Protein AF-A0A958WNU5-F1 (afdb_monomer)

Nearest PDB structures (foldseek):
  3g9w-assembly1_A  TM=6.835E-01  e=4.303E-01  Mus musculus
  3g9w-assembly2_B  TM=6.891E-01  e=4.549E-01  Mus musculus
  1mix-assembly1_A  TM=7.580E-01  e=6.712E-01  Gallus gallus
  1mk7-assembly2_B  TM=7.146E-01  e=7.096E-01  Gallus gallus
  6qzv-assembly2_C  TM=3.996E-01  e=1.545E+00  Homo sapiens

Structure (mmCIF, N/CA/C/O backbone):
data_AF-A0A958WNU5-F1
#
_entry.id   AF-A0A958WNU5-F1
#
loop_
_atom_site.group_PDB
_atom_site.id
_atom_site.type_symbol
_atom_site.label_atom_id
_atom_site.label_alt_id
_atom_site.label_comp_id
_atom_site.label_asym_id
_atom_site.label_entity_id
_atom_site.label_seq_id
_atom_site.pdbx_PDB_ins_code
_atom_site.Cartn_x
_atom_site.Cartn_y
_atom_site.Cartn_z
_atom_site.occupancy
_atom_site.B_iso_or_equiv
_atom_site.auth_seq_id
_atom_site.auth_comp_id
_atom_site.auth_asym_id
_atom_site.auth_atom_id
_atom_site.pdbx_PDB_model_num
ATOM 1 N N . MET A 1 1 ? -56.364 21.229 33.340 1.00 41.22 1 MET A N 1
ATOM 2 C CA . MET A 1 1 ? -56.183 20.598 32.013 1.00 41.22 1 MET A CA 1
ATOM 3 C C . MET A 1 1 ? -54.904 21.140 31.390 1.00 41.22 1 MET A C 1
ATOM 5 O O . MET A 1 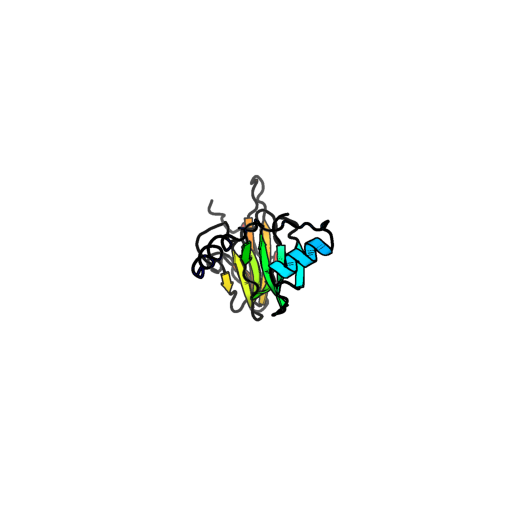1 ? -54.938 22.186 30.765 1.00 41.22 1 MET A O 1
ATOM 9 N N . ILE A 1 2 ? -53.763 20.491 31.631 1.00 42.25 2 ILE A N 1
ATOM 10 C CA . ILE A 1 2 ? -52.460 20.876 31.065 1.00 42.25 2 ILE A CA 1
ATOM 11 C C . ILE A 1 2 ? -51.922 19.622 30.390 1.00 42.25 2 ILE A C 1
ATOM 13 O O . ILE A 1 2 ? -51.539 18.672 31.068 1.00 42.25 2 ILE A O 1
ATOM 17 N N . ARG A 1 3 ? -51.998 19.567 29.060 1.00 43.22 3 ARG A N 1
ATOM 18 C CA . ARG A 1 3 ? -51.527 18.404 28.301 1.00 43.22 3 ARG A CA 1
ATOM 19 C C . ARG A 1 3 ? -51.047 18.758 26.895 1.00 43.22 3 ARG A C 1
ATOM 21 O O . ARG A 1 3 ? -51.351 18.034 25.969 1.00 43.22 3 ARG A O 1
ATOM 28 N N . TRP A 1 4 ? -50.289 19.844 26.741 1.00 37.19 4 TRP A N 1
ATOM 29 C CA . TRP A 1 4 ? -49.566 20.151 25.496 1.00 37.19 4 TRP A CA 1
ATOM 30 C C . TRP A 1 4 ? -48.309 20.982 25.796 1.00 37.19 4 TRP A C 1
ATOM 32 O O . TRP A 1 4 ? -48.301 22.186 25.582 1.00 37.19 4 TRP A O 1
ATOM 42 N N . LEU A 1 5 ? -47.259 20.366 26.360 1.00 40.47 5 LEU A N 1
ATOM 43 C CA . LEU A 1 5 ? -45.951 21.033 26.514 1.00 40.47 5 LEU A CA 1
ATOM 44 C C . LEU A 1 5 ? -44.763 20.063 26.699 1.00 40.47 5 LEU A C 1
ATOM 46 O O . LEU A 1 5 ? -43.888 20.305 27.518 1.00 40.47 5 LEU A O 1
ATOM 50 N N . ILE A 1 6 ? -44.726 18.938 25.967 1.00 44.97 6 ILE A N 1
ATOM 51 C CA . ILE A 1 6 ? -43.579 17.994 26.022 1.00 44.97 6 ILE A CA 1
ATOM 52 C C . ILE A 1 6 ? -43.005 17.634 24.631 1.00 44.97 6 ILE A C 1
ATOM 54 O O . ILE A 1 6 ? -41.958 17.007 24.538 1.00 44.97 6 ILE A O 1
ATOM 58 N N . ILE A 1 7 ? -43.581 18.104 23.518 1.00 41.72 7 ILE A N 1
ATOM 59 C CA . ILE A 1 7 ? -43.141 17.671 22.169 1.00 41.72 7 ILE A CA 1
ATOM 60 C C . ILE A 1 7 ? -42.073 18.594 21.529 1.00 41.72 7 ILE A C 1
ATOM 62 O O . ILE A 1 7 ? -41.598 18.320 20.435 1.00 41.72 7 ILE A O 1
ATOM 66 N N . LEU A 1 8 ? -41.589 19.636 22.218 1.00 34.03 8 LEU A N 1
ATOM 67 C CA . LEU A 1 8 ? -40.535 20.525 21.680 1.00 34.03 8 LEU A CA 1
ATOM 68 C C . LEU A 1 8 ? -39.153 20.398 22.346 1.00 34.03 8 LEU A C 1
ATOM 70 O O . LEU A 1 8 ? -38.205 21.023 21.885 1.00 34.03 8 LEU A O 1
ATOM 74 N N . LEU A 1 9 ? -38.987 19.537 23.358 1.00 34.59 9 LEU A N 1
ATOM 75 C CA . LEU A 1 9 ? -37.675 19.281 23.982 1.00 34.59 9 LEU A CA 1
ATOM 76 C C . LEU A 1 9 ? -36.914 18.082 23.385 1.00 34.59 9 LEU A C 1
ATOM 78 O O . LEU A 1 9 ? -35.742 17.894 23.691 1.00 34.59 9 LEU A O 1
ATOM 82 N N . ALA A 1 10 ? -37.533 17.305 22.490 1.00 36.41 10 ALA A N 1
ATOM 83 C CA . ALA A 1 10 ? -36.887 16.146 21.863 1.00 36.41 10 ALA A CA 1
ATOM 84 C C . ALA A 1 10 ? -36.149 16.465 20.546 1.00 36.41 10 ALA A C 1
ATOM 86 O O . ALA A 1 10 ? -35.368 15.646 20.073 1.00 36.41 10 ALA A O 1
ATOM 87 N N . ILE A 1 11 ? -36.354 17.651 19.962 1.00 37.09 11 IL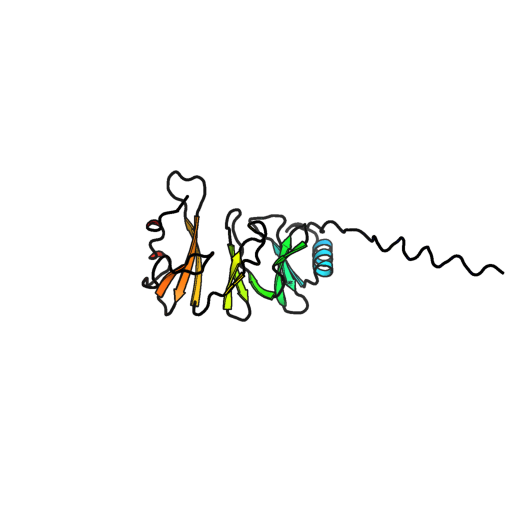E A N 1
ATOM 88 C CA . ILE A 1 11 ? -35.731 18.037 18.679 1.00 37.09 11 ILE A CA 1
ATOM 89 C C . ILE A 1 11 ? -34.435 18.852 18.901 1.00 37.09 11 ILE A C 1
ATOM 91 O O . ILE A 1 11 ? -33.585 18.932 18.020 1.00 37.09 11 ILE A O 1
ATOM 95 N N . GLY A 1 12 ? -34.212 19.374 20.113 1.00 31.92 12 GLY A N 1
ATOM 96 C CA . GLY A 1 12 ? -33.030 20.178 20.463 1.00 31.92 12 GLY A CA 1
ATOM 97 C C . GLY A 1 12 ? -31.777 19.402 20.898 1.00 31.92 12 GLY A C 1
ATOM 98 O O . GLY A 1 12 ? -30.747 20.021 21.140 1.00 31.92 12 GLY A O 1
ATOM 99 N N . LEU A 1 13 ? -31.829 18.068 21.006 1.00 35.16 13 LEU A N 1
ATOM 100 C CA . LEU A 1 13 ? -30.728 17.231 21.530 1.00 35.16 13 LEU A CA 1
ATOM 101 C C . LEU A 1 13 ? -30.141 16.243 20.507 1.00 35.16 13 LEU A C 1
ATOM 103 O O . LEU A 1 13 ? -29.325 15.397 20.863 1.00 35.16 13 LEU A O 1
ATOM 107 N N . LEU A 1 14 ? -30.520 16.367 19.232 1.00 35.84 14 LEU A N 1
ATOM 108 C CA . LEU A 1 14 ? -29.970 15.570 18.127 1.00 35.84 14 LEU A CA 1
ATOM 109 C C . LEU A 1 14 ? -28.816 16.252 17.379 1.00 35.84 14 LEU A C 1
ATOM 111 O O . LEU A 1 14 ? -28.229 15.648 16.490 1.00 35.84 14 LEU A O 1
ATOM 115 N N . TRP A 1 15 ? -28.383 17.433 17.825 1.00 36.44 15 TRP A N 1
ATOM 116 C CA . TRP A 1 15 ? -27.037 17.949 17.534 1.00 36.44 15 TRP A CA 1
ATOM 117 C C . TRP A 1 15 ? -26.042 17.341 18.530 1.00 36.44 15 TRP A C 1
ATOM 119 O O . TRP A 1 15 ? -25.266 18.019 19.203 1.00 36.44 15 TRP A O 1
ATOM 129 N N . GLY A 1 16 ? -26.139 16.022 18.698 1.00 34.41 16 GLY A N 1
ATOM 130 C CA . GLY A 1 16 ? -25.256 15.247 19.540 1.00 34.41 16 GLY A CA 1
ATOM 131 C C . GLY A 1 16 ? -23.891 15.232 18.889 1.00 34.41 16 GLY A C 1
ATOM 132 O O . GLY A 1 16 ? -23.682 14.446 17.979 1.00 34.41 16 GLY A O 1
ATOM 133 N N . ARG A 1 17 ? -23.007 16.117 19.365 1.00 41.34 17 ARG A N 1
ATOM 134 C CA . ARG A 1 17 ? -21.549 16.065 19.221 1.00 41.34 17 ARG A CA 1
ATOM 135 C C . ARG A 1 17 ? -21.115 15.605 17.829 1.00 41.34 17 ARG A C 1
ATOM 137 O O . ARG A 1 17 ? -20.990 14.407 17.587 1.00 41.34 17 ARG A O 1
ATOM 144 N N . VAL A 1 18 ? -20.737 16.549 16.969 1.00 40.12 18 VAL A N 1
ATOM 145 C CA . VAL A 1 18 ? -19.680 16.245 15.997 1.00 40.12 18 VAL A CA 1
ATOM 146 C C . VAL A 1 18 ? -18.481 15.827 16.848 1.00 40.12 18 VAL A C 1
ATOM 148 O O . VAL A 1 18 ? -17.781 16.656 17.426 1.00 40.12 18 VAL A O 1
ATOM 151 N N . ALA A 1 19 ? -18.372 14.526 17.100 1.00 45.72 19 ALA A N 1
ATOM 152 C CA . ALA A 1 19 ? -17.318 13.949 17.893 1.00 45.72 19 ALA A CA 1
ATOM 153 C C . ALA A 1 19 ? -16.085 14.064 17.014 1.00 45.72 19 ALA A C 1
ATOM 155 O O . ALA A 1 19 ? -15.856 13.212 16.159 1.00 45.72 19 ALA A O 1
ATOM 156 N N . TYR A 1 20 ? -15.340 15.158 17.190 1.00 47.91 20 TYR A N 1
ATOM 157 C CA . TYR A 1 20 ? -13.955 15.240 16.752 1.00 47.91 20 TYR A CA 1
ATOM 158 C C . TYR A 1 20 ? -13.303 13.889 17.059 1.00 47.91 20 TYR A C 1
ATOM 160 O 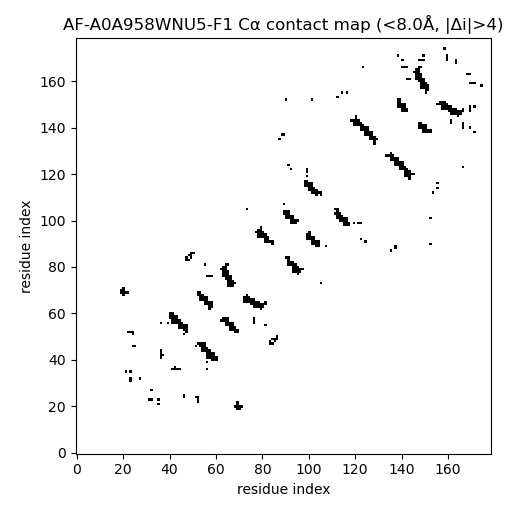O . TYR A 1 20 ? -13.445 13.382 18.180 1.00 47.91 20 TYR A O 1
ATOM 168 N N . GLY A 1 21 ? -12.736 13.255 16.027 1.00 60.59 21 GLY A N 1
ATOM 169 C CA . GLY A 1 21 ? -12.309 11.863 16.085 1.00 60.59 21 GLY A CA 1
ATOM 170 C C . GLY A 1 21 ? -11.459 11.607 17.324 1.00 60.59 21 GLY A C 1
ATOM 171 O O . GLY A 1 21 ? -10.564 12.385 17.644 1.00 60.59 21 GLY A O 1
ATOM 172 N N . GLN A 1 22 ? -11.762 10.537 18.062 1.00 72.19 22 GLN A N 1
ATOM 173 C CA . GLN A 1 22 ? -10.909 10.127 19.174 1.00 72.19 22 GLN A CA 1
ATOM 174 C C . GLN A 1 22 ? -9.516 9.800 18.631 1.00 72.19 22 GLN A C 1
ATOM 176 O O . GLN A 1 22 ? -9.363 8.836 17.885 1.00 72.19 22 GLN A O 1
ATOM 181 N N . TYR A 1 23 ? -8.529 10.607 19.014 1.00 82.75 23 TYR A N 1
ATOM 182 C CA . TYR A 1 23 ? -7.124 10.379 18.708 1.00 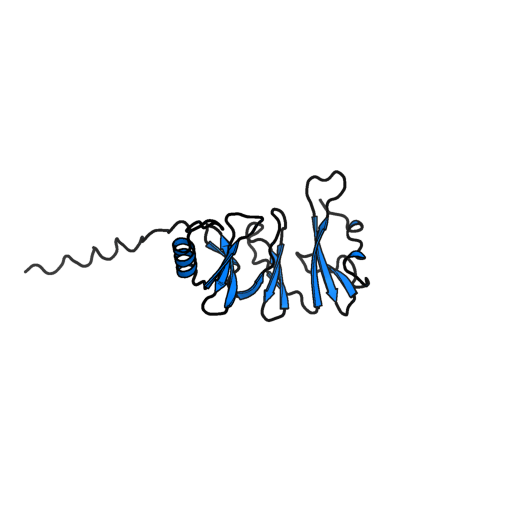82.75 23 TYR A CA 1
ATOM 183 C C . TYR A 1 23 ? -6.575 9.282 19.626 1.00 82.75 23 TYR A C 1
ATOM 185 O O . TYR A 1 23 ? -6.694 9.376 20.850 1.00 82.75 23 TYR A O 1
ATOM 193 N N . ILE A 1 24 ? -5.988 8.243 19.036 1.00 90.69 24 ILE A N 1
ATOM 194 C CA . ILE A 1 24 ? -5.275 7.181 19.755 1.00 90.69 24 ILE A CA 1
ATOM 195 C C . ILE A 1 24 ? -3.840 7.081 19.238 1.00 90.69 24 ILE A C 1
ATOM 197 O O . ILE A 1 24 ? -3.553 7.462 18.106 1.00 90.69 24 ILE A O 1
ATOM 201 N N . THR A 1 25 ? -2.932 6.566 20.059 1.00 90.88 25 THR A N 1
ATOM 202 C CA . THR A 1 25 ? -1.540 6.274 19.691 1.00 90.88 25 THR A CA 1
ATOM 203 C C . THR A 1 25 ? -1.170 4.865 20.155 1.00 90.88 25 THR A C 1
ATOM 205 O O . THR A 1 25 ? -1.909 4.274 20.950 1.00 90.88 25 THR A O 1
ATOM 208 N N . PRO A 1 26 ? -0.004 4.323 19.754 1.00 90.44 26 PRO A N 1
ATOM 209 C CA . PRO A 1 26 ? 0.478 3.046 20.285 1.00 90.44 26 PRO A CA 1
ATOM 210 C C . PRO A 1 26 ? 0.628 3.008 21.818 1.00 90.44 26 PRO A C 1
ATOM 212 O O . PRO A 1 26 ? 0.726 1.930 22.396 1.00 90.44 26 PRO A O 1
ATOM 215 N N . GLN A 1 27 ? 0.657 4.167 22.487 1.00 92.94 27 GLN A N 1
ATOM 216 C CA . GLN A 1 27 ? 0.758 4.295 23.947 1.00 92.94 27 GLN A CA 1
ATOM 217 C C . GLN A 1 27 ? -0.603 4.476 24.634 1.00 92.94 27 GLN A C 1
ATOM 219 O O . GLN A 1 27 ? -0.658 4.522 25.864 1.00 92.94 27 GLN A O 1
ATOM 224 N N . SER A 1 28 ? -1.697 4.601 23.877 1.00 93.62 28 SER A N 1
ATOM 225 C CA . SER A 1 28 ? -3.039 4.710 24.445 1.00 93.62 28 SER A CA 1
ATOM 226 C C . SER A 1 28 ? -3.394 3.486 25.287 1.00 93.62 28 SER A C 1
ATOM 228 O O . SER A 1 28 ? -2.981 2.355 25.022 1.00 93.62 28 SER A O 1
ATOM 230 N N . SER A 1 29 ? -4.214 3.704 26.309 1.00 95.75 29 SER A N 1
ATOM 231 C CA . SER A 1 29 ? -4.700 2.629 27.162 1.00 95.75 29 SER A CA 1
ATOM 232 C C . SER A 1 29 ? -5.600 1.663 26.387 1.00 95.75 29 SER A C 1
ATOM 234 O O . SER A 1 29 ? -6.317 2.029 25.453 1.00 95.75 29 SER A O 1
ATOM 236 N N . GLN A 1 30 ? -5.665 0.417 26.859 1.00 96.06 30 GLN A N 1
ATOM 237 C CA . GLN A 1 30 ? -6.564 -0.602 26.305 1.00 96.06 30 GLN A CA 1
ATOM 238 C C . GLN A 1 30 ? -8.036 -0.151 26.286 1.00 96.06 30 GLN A C 1
ATOM 240 O O . GLN A 1 30 ? -8.797 -0.496 25.382 1.00 96.06 30 GLN A O 1
ATOM 245 N N . LYS A 1 31 ? -8.453 0.657 27.271 1.00 95.50 31 LYS A N 1
ATOM 246 C CA . LYS A 1 31 ? -9.813 1.208 27.340 1.00 95.50 31 LYS A CA 1
ATOM 247 C C . LYS A 1 31 ? -10.072 2.228 26.228 1.00 95.50 31 LYS A C 1
ATOM 249 O O . LYS A 1 31 ? -11.160 2.217 25.647 1.00 95.50 31 LYS A O 1
ATOM 254 N N . GLU A 1 32 ? -9.102 3.089 25.934 1.00 94.75 32 GLU A N 1
ATOM 255 C CA . GLU A 1 32 ? -9.196 4.075 24.851 1.00 94.75 32 GLU A CA 1
ATOM 256 C C . GLU A 1 32 ? -9.247 3.380 23.493 1.00 94.75 32 GLU A C 1
ATOM 258 O O . GLU A 1 32 ? -10.191 3.614 22.739 1.00 94.75 32 GLU A O 1
ATOM 263 N N . ILE A 1 33 ? -8.336 2.434 23.238 1.00 95.12 33 ILE A N 1
ATOM 264 C CA . ILE A 1 33 ? -8.306 1.649 21.994 1.00 95.12 33 ILE A CA 1
ATOM 265 C C . ILE A 1 33 ? -9.629 0.897 21.790 1.00 95.12 33 ILE A C 1
ATOM 267 O O . ILE A 1 33 ? -10.234 0.973 20.722 1.00 95.12 33 ILE A O 1
ATOM 271 N N . LYS A 1 34 ? -10.153 0.233 22.828 1.00 95.56 34 LYS A N 1
ATOM 272 C CA . LYS A 1 34 ? -11.446 -0.468 22.754 1.00 95.56 34 LYS A CA 1
ATOM 273 C C . LYS A 1 34 ? -12.616 0.476 22.465 1.00 95.56 34 LYS A C 1
ATOM 275 O O . LYS A 1 34 ? -13.557 0.092 21.770 1.00 95.56 34 LYS A O 1
ATOM 280 N N . THR A 1 35 ? -12.583 1.692 23.007 1.00 94.69 35 THR A N 1
ATOM 281 C CA . THR A 1 35 ? -13.620 2.705 22.756 1.00 94.69 35 THR A CA 1
ATOM 282 C C . THR A 1 35 ? -13.547 3.201 21.315 1.00 94.69 35 THR A C 1
ATOM 284 O O . THR A 1 35 ? -14.571 3.221 20.633 1.00 94.69 35 THR A O 1
ATOM 287 N N . PHE A 1 36 ? -12.341 3.506 20.832 1.00 93.62 36 PHE A N 1
ATOM 288 C CA . PHE A 1 36 ? -12.085 3.879 19.444 1.00 93.62 36 PHE A CA 1
ATOM 289 C C . PHE A 1 36 ? -12.585 2.800 18.475 1.00 93.62 36 PHE A C 1
ATOM 291 O O . PHE A 1 36 ? -13.422 3.081 17.618 1.00 93.62 36 PHE A O 1
ATOM 298 N N . LEU A 1 37 ? -12.165 1.546 18.667 1.00 95.25 37 LEU A N 1
ATOM 299 C CA . LEU A 1 37 ? -12.571 0.415 17.830 1.00 95.25 37 LEU A CA 1
ATOM 300 C C . LEU A 1 37 ? -14.089 0.229 17.820 1.00 95.25 37 LEU A C 1
ATOM 302 O O . LEU A 1 37 ? -14.685 0.104 16.752 1.00 95.25 37 LEU A O 1
ATOM 306 N N . LYS A 1 38 ? -14.743 0.304 18.986 1.00 94.75 38 LYS A N 1
ATOM 307 C CA . LYS A 1 38 ? -16.209 0.234 19.074 1.00 94.75 38 LYS A CA 1
ATOM 308 C C . LYS A 1 38 ? -16.881 1.326 18.236 1.00 94.75 38 LYS A C 1
ATOM 310 O O . LYS A 1 38 ? -17.849 1.029 17.542 1.00 94.75 38 LYS A O 1
ATOM 315 N N . ASN A 1 39 ? -16.369 2.555 18.284 1.00 92.44 39 ASN A N 1
ATOM 316 C CA . ASN A 1 39 ? -16.919 3.690 17.540 1.00 92.44 39 ASN A CA 1
ATOM 317 C C . ASN A 1 39 ? -16.721 3.557 16.022 1.00 92.44 39 ASN A C 1
ATOM 319 O O . ASN A 1 39 ? -17.555 4.035 15.259 1.00 92.44 39 ASN A O 1
ATOM 323 N N . LYS A 1 40 ? -15.645 2.897 15.579 1.00 92.62 40 LYS A N 1
ATOM 324 C CA . LYS A 1 40 ? -15.355 2.650 14.156 1.00 92.62 40 LYS A CA 1
ATOM 325 C C . LYS A 1 40 ? -15.936 1.330 13.625 1.00 92.62 40 LYS A C 1
ATOM 327 O O . LYS A 1 40 ? -15.820 1.052 12.438 1.00 92.62 40 LYS A O 1
ATOM 332 N N . GLY A 1 41 ? -16.550 0.506 14.479 1.00 95.25 41 GLY A N 1
ATOM 333 C CA . GLY A 1 41 ? -16.996 -0.845 14.109 1.00 95.25 41 GLY A CA 1
ATOM 334 C C . GLY A 1 41 ? -15.845 -1.842 13.900 1.00 95.25 41 GLY A C 1
ATOM 335 O O . GLY A 1 41 ? -16.012 -2.847 13.206 1.00 95.25 41 GLY A O 1
ATOM 336 N N . GLY A 1 42 ? -14.681 -1.556 14.484 1.00 96.69 42 GLY A N 1
ATOM 337 C CA . GLY A 1 42 ? -13.467 -2.356 14.383 1.00 96.69 42 GLY A CA 1
ATOM 338 C C . GLY A 1 42 ? -13.299 -3.386 15.502 1.00 96.69 42 GLY A C 1
ATOM 339 O O . GLY A 1 42 ? -13.943 -3.311 16.552 1.00 96.69 42 GLY A O 1
ATOM 340 N N . ASP A 1 43 ? -12.408 -4.343 15.262 1.00 97.75 43 ASP A N 1
ATOM 341 C CA . ASP A 1 43 ? -11.950 -5.361 16.220 1.00 97.75 43 ASP A CA 1
ATOM 342 C C . ASP A 1 43 ? -10.453 -5.237 16.530 1.00 97.75 43 ASP A C 1
ATOM 344 O O . ASP A 1 43 ? -10.035 -5.464 17.664 1.00 97.75 43 ASP A O 1
ATOM 348 N N . LYS A 1 44 ? -9.654 -4.806 15.545 1.00 97.62 44 LYS A N 1
ATOM 349 C CA . LYS A 1 44 ? -8.209 -4.570 15.675 1.00 97.62 44 LYS A CA 1
ATOM 350 C C . LYS A 1 44 ? -7.813 -3.252 15.031 1.00 97.62 44 LYS A C 1
ATOM 352 O O . LYS A 1 44 ? -8.497 -2.778 14.121 1.00 97.62 44 LYS A O 1
ATOM 357 N N . VAL A 1 45 ? -6.715 -2.678 15.514 1.00 96.50 45 VAL A N 1
ATOM 358 C CA . VAL A 1 45 ? -6.098 -1.479 14.950 1.00 96.50 45 VAL A CA 1
ATOM 359 C C . VAL A 1 45 ? -4.592 -1.667 14.855 1.00 96.50 45 VAL A C 1
ATOM 361 O O . VAL A 1 45 ? -3.976 -2.085 15.833 1.00 96.50 45 VAL A O 1
ATOM 364 N N . ASP A 1 46 ? -4.036 -1.295 13.706 1.00 95.94 46 ASP A N 1
ATOM 365 C CA . ASP A 1 46 ? -2.607 -1.085 13.508 1.00 95.94 46 ASP A CA 1
ATOM 366 C C . ASP A 1 46 ? -2.351 0.405 13.252 1.00 95.94 46 ASP A C 1
ATOM 368 O O . ASP A 1 46 ? -3.186 1.119 12.687 1.00 95.94 46 ASP A O 1
ATOM 372 N N . PHE A 1 47 ? -1.193 0.891 13.687 1.00 92.50 47 PHE A N 1
ATOM 373 C CA . PHE A 1 47 ? -0.814 2.296 13.564 1.00 92.50 47 PHE A CA 1
ATOM 374 C C . PHE A 1 47 ? 0.108 2.489 12.364 1.00 92.50 47 PHE A C 1
ATOM 376 O O . PHE A 1 47 ? 1.048 1.718 12.174 1.00 92.50 47 PHE A O 1
ATOM 383 N N . CYS A 1 48 ? -0.133 3.533 11.570 1.00 89.56 48 CYS A N 1
ATOM 384 C CA . CYS A 1 48 ? 0.799 3.913 10.519 1.00 89.56 48 CYS A CA 1
ATOM 385 C C . CYS A 1 48 ? 2.058 4.528 11.149 1.00 89.56 48 CYS A C 1
ATOM 387 O O . CYS A 1 48 ? 1.993 5.553 11.824 1.00 89.56 48 CYS A O 1
ATOM 389 N N . GLU A 1 49 ? 3.225 3.922 10.924 1.00 86.75 49 GLU A N 1
ATOM 390 C CA . GLU A 1 49 ? 4.487 4.445 11.468 1.00 86.75 49 GLU A CA 1
ATOM 391 C C . GLU A 1 49 ? 4.847 5.820 10.888 1.00 86.75 49 GLU A C 1
ATOM 393 O O . GLU A 1 49 ? 5.395 6.671 11.590 1.00 86.75 49 GLU A O 1
ATOM 398 N N . ALA A 1 50 ? 4.512 6.053 9.616 1.00 86.38 50 ALA A N 1
ATOM 399 C CA . ALA A 1 50 ? 4.818 7.296 8.921 1.00 86.38 50 ALA A CA 1
ATOM 400 C C . ALA A 1 50 ? 3.857 8.448 9.263 1.00 86.38 50 ALA A C 1
ATOM 402 O O . ALA A 1 50 ? 4.242 9.611 9.134 1.00 86.38 50 ALA A O 1
ATOM 403 N N . HIS A 1 51 ? 2.636 8.147 9.722 1.00 85.56 51 HIS A N 1
ATOM 404 C CA . HIS A 1 51 ? 1.599 9.136 10.029 1.00 85.56 51 HIS A CA 1
ATOM 405 C C . HIS A 1 51 ? 0.914 8.811 11.358 1.00 85.56 51 HIS A C 1
ATOM 407 O O . HIS A 1 51 ? 0.132 7.870 11.468 1.00 85.56 51 HIS A O 1
ATOM 413 N N . LYS A 1 52 ? 1.194 9.625 12.382 1.00 85.50 52 LYS A N 1
ATOM 414 C CA . LYS A 1 52 ? 0.753 9.390 13.772 1.00 85.50 52 LYS A CA 1
ATOM 415 C C . LYS A 1 52 ? -0.765 9.423 13.965 1.00 85.50 52 LYS A C 1
ATOM 417 O O . LYS A 1 52 ? -1.263 8.946 14.981 1.00 85.50 52 LYS A O 1
ATOM 422 N N . ASP A 1 53 ? -1.471 10.025 13.024 1.00 87.06 53 ASP A N 1
ATOM 423 C CA . ASP A 1 53 ? -2.912 10.221 13.002 1.00 87.06 53 ASP A CA 1
ATOM 424 C C . ASP A 1 53 ? -3.630 9.284 12.027 1.00 87.06 53 ASP A C 1
ATOM 426 O O . ASP A 1 53 ? -4.839 9.417 11.871 1.00 87.06 53 ASP A O 1
ATOM 430 N N . VAL A 1 54 ? -2.919 8.331 11.409 1.00 90.25 54 VAL A N 1
ATOM 431 C CA . VAL A 1 54 ? -3.495 7.343 10.491 1.00 90.25 54 VAL A CA 1
ATOM 432 C C . VAL A 1 54 ? -3.511 5.954 11.122 1.00 90.25 54 VAL A C 1
ATOM 434 O O . VAL A 1 54 ? -2.524 5.466 11.682 1.00 90.25 54 VAL A O 1
ATOM 437 N N . TYR A 1 55 ? -4.655 5.294 10.980 1.00 93.25 55 TYR A N 1
ATOM 438 C CA . TYR A 1 55 ? -4.976 4.015 11.593 1.00 93.25 55 TYR A CA 1
ATOM 439 C C . TYR A 1 55 ? -5.465 3.028 10.539 1.00 93.25 55 TYR A C 1
ATOM 441 O O . TYR A 1 55 ? -6.366 3.343 9.758 1.00 93.25 55 TYR A O 1
ATOM 449 N N . PHE A 1 56 ? -4.954 1.803 10.572 1.00 95.44 56 PHE A N 1
ATOM 450 C CA . PHE A 1 56 ? -5.553 0.679 9.863 1.00 95.44 56 PHE A CA 1
ATOM 451 C C . PHE A 1 56 ? -6.501 -0.025 10.818 1.00 95.44 56 PHE A C 1
ATOM 453 O O . PHE A 1 56 ? -6.088 -0.469 11.884 1.00 95.44 56 PHE A O 1
ATOM 460 N N . VAL A 1 57 ? -7.778 -0.120 10.467 1.00 96.94 57 VAL A N 1
ATOM 461 C CA . VAL A 1 57 ? -8.794 -0.731 11.330 1.00 96.94 57 VAL A CA 1
ATOM 462 C C . VAL A 1 57 ? -9.362 -1.958 10.642 1.00 96.94 57 VAL A C 1
ATOM 464 O O . VAL A 1 57 ? -9.854 -1.876 9.516 1.00 96.94 57 VAL A O 1
ATOM 467 N N . GLN A 1 58 ? -9.320 -3.093 11.337 1.00 98.19 58 GLN A N 1
ATOM 468 C CA . GLN A 1 58 ? -9.961 -4.323 10.891 1.00 98.19 58 GLN A CA 1
ATOM 469 C C . GLN A 1 58 ? -11.418 -4.334 11.345 1.00 98.19 58 GLN A C 1
ATOM 471 O O . GLN A 1 58 ? -11.703 -4.232 12.540 1.00 98.19 58 GLN A O 1
ATOM 476 N N . SER A 1 59 ? -12.346 -4.506 10.408 1.00 98.25 59 SER A N 1
ATOM 477 C CA . SER A 1 59 ? -13.773 -4.620 10.689 1.00 98.25 59 SER A CA 1
ATOM 478 C C . SER A 1 59 ? -14.069 -5.815 11.581 1.00 98.25 59 SER A C 1
ATOM 480 O O . SER A 1 59 ? -13.709 -6.950 11.264 1.00 98.25 59 SER A O 1
ATOM 482 N N . LYS A 1 60 ? -14.855 -5.583 12.633 1.00 97.94 60 LYS A N 1
ATOM 483 C CA . LYS A 1 60 ? -15.366 -6.662 13.482 1.00 97.94 60 LYS A CA 1
ATOM 484 C C . LYS A 1 60 ? -16.332 -7.594 12.754 1.00 97.94 60 LYS A C 1
ATOM 486 O O . LYS A 1 60 ? -16.469 -8.754 13.129 1.00 97.94 60 LYS A O 1
ATOM 491 N N . LYS A 1 61 ? -17.043 -7.086 11.744 1.00 97.75 61 LYS A N 1
ATOM 492 C CA . LYS A 1 61 ? -18.079 -7.845 11.031 1.00 97.75 61 LYS A CA 1
ATOM 493 C C . LYS A 1 61 ? -17.491 -8.712 9.924 1.00 97.75 61 LYS A C 1
ATOM 495 O O . LYS A 1 61 ? -17.941 -9.837 9.742 1.00 97.75 61 LYS A O 1
ATOM 500 N N . TH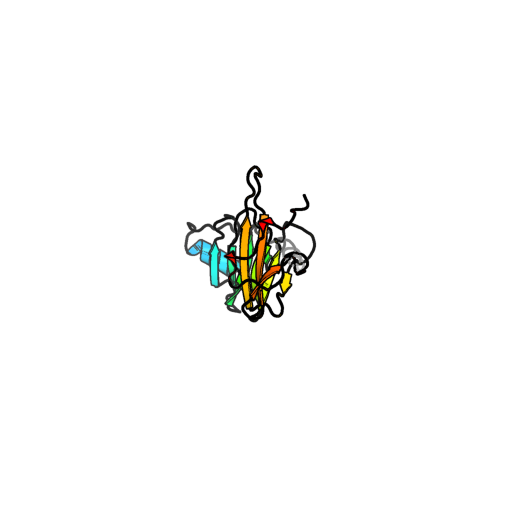R A 1 62 ? -16.552 -8.166 9.157 1.00 97.69 62 THR A N 1
ATOM 501 C CA . THR A 1 62 ? -16.067 -8.796 7.919 1.00 97.69 62 THR A CA 1
ATOM 502 C C . THR A 1 62 ? -14.625 -9.280 8.009 1.00 97.69 62 THR A C 1
ATOM 504 O O . THR A 1 62 ? -14.202 -10.037 7.145 1.00 97.69 62 THR A O 1
ATOM 507 N N . GLY A 1 63 ? -13.850 -8.829 9.002 1.00 97.38 63 GLY A N 1
ATOM 508 C CA . GLY A 1 63 ? -12.407 -9.078 9.064 1.00 97.38 63 GLY A CA 1
ATOM 509 C C . GLY A 1 63 ? -11.591 -8.312 8.013 1.00 97.38 63 GLY A C 1
ATOM 510 O O . GLY A 1 63 ? -10.374 -8.473 7.964 1.00 97.38 63 GLY A O 1
ATOM 511 N N . LYS A 1 64 ? -12.233 -7.473 7.190 1.00 97.88 64 LYS A N 1
ATOM 512 C CA . LYS A 1 64 ? -11.576 -6.641 6.175 1.00 97.88 64 LYS A CA 1
ATOM 513 C C . LYS A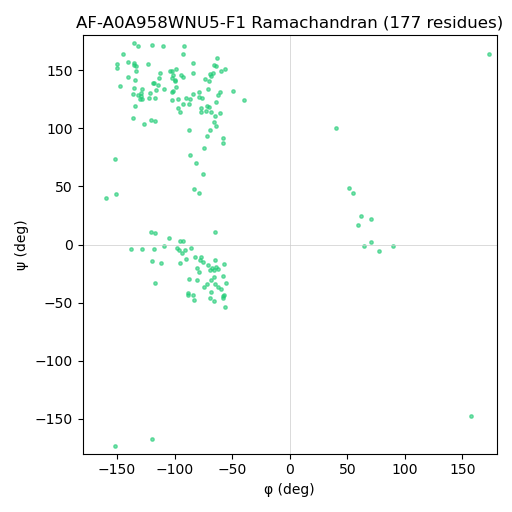 1 64 ? -11.055 -5.339 6.784 1.00 97.88 64 LYS A C 1
ATOM 515 O O . LYS A 1 64 ? -11.637 -4.803 7.727 1.00 97.88 64 LYS A O 1
ATOM 520 N N . TRP A 1 65 ? -9.956 -4.845 6.244 1.00 97.56 65 TRP A N 1
ATOM 521 C CA . TRP A 1 65 ? -9.231 -3.658 6.660 1.00 97.56 65 TRP A CA 1
ATOM 522 C C . TRP A 1 65 ? -9.690 -2.421 5.904 1.00 97.56 65 TRP A C 1
ATOM 524 O O . TRP A 1 65 ? -10.003 -2.478 4.714 1.00 97.56 65 TRP A O 1
ATOM 534 N N . GLY A 1 66 ? -9.708 -1.304 6.620 1.00 94.75 66 GLY A N 1
ATOM 535 C CA . GLY A 1 66 ? -9.866 0.044 6.090 1.00 94.75 66 GLY A CA 1
ATOM 536 C C . GLY A 1 66 ? -8.867 0.981 6.755 1.00 94.75 66 GLY A C 1
ATOM 537 O O . GLY A 1 66 ? -8.172 0.596 7.698 1.00 94.75 66 GLY A O 1
ATOM 538 N N . MET A 1 67 ? -8.808 2.212 6.269 1.00 92.50 67 MET A N 1
ATOM 539 C CA . MET A 1 67 ? -7.904 3.239 6.775 1.00 92.50 67 MET A CA 1
ATOM 540 C C . MET A 1 67 ? -8.712 4.413 7.300 1.00 92.50 67 MET A C 1
ATOM 542 O O . MET A 1 67 ? -9.707 4.813 6.695 1.00 92.50 67 MET A O 1
ATOM 546 N N . PHE A 1 68 ? -8.289 4.953 8.429 1.00 91.50 68 PHE A N 1
ATOM 547 C CA . PHE A 1 68 ? -8.943 6.052 9.115 1.00 91.50 68 PHE A CA 1
ATOM 548 C C . PHE A 1 68 ? -7.904 7.085 9.506 1.00 91.50 68 PHE A C 1
ATOM 550 O O . PHE A 1 68 ? -6.772 6.730 9.819 1.00 91.50 68 PHE A O 1
ATOM 557 N N . ASP A 1 69 ? -8.322 8.336 9.553 1.00 88.06 69 ASP A N 1
ATOM 558 C CA . ASP A 1 69 ? -7.590 9.408 10.201 1.00 88.06 69 ASP A CA 1
ATOM 559 C C . ASP A 1 69 ? -8.436 10.028 11.325 1.00 88.06 69 ASP A C 1
ATOM 561 O O . ASP A 1 69 ? -9.474 9.495 11.754 1.00 88.06 69 ASP A O 1
ATOM 565 N N . TRP A 1 70 ? -7.989 11.178 11.821 1.00 81.38 70 TRP A N 1
ATOM 566 C CA . TRP A 1 70 ? -8.732 11.952 12.806 1.00 81.38 70 TRP A CA 1
ATOM 567 C C . TRP A 1 70 ? -10.012 12.601 12.246 1.00 81.38 70 TRP A C 1
ATOM 569 O O . TRP A 1 70 ? -10.932 12.872 13.026 1.00 81.38 70 TRP A O 1
ATOM 579 N N . TYR A 1 71 ? -10.111 12.807 10.926 1.00 82.19 71 TYR A N 1
ATOM 580 C CA . TYR A 1 71 ? -11.306 13.329 10.255 1.00 82.19 71 TYR A CA 1
ATOM 581 C C . TYR A 1 71 ? -12.369 12.250 10.028 1.00 82.19 71 TYR A C 1
ATOM 583 O O . TYR A 1 71 ? -13.566 12.545 10.060 1.00 82.19 71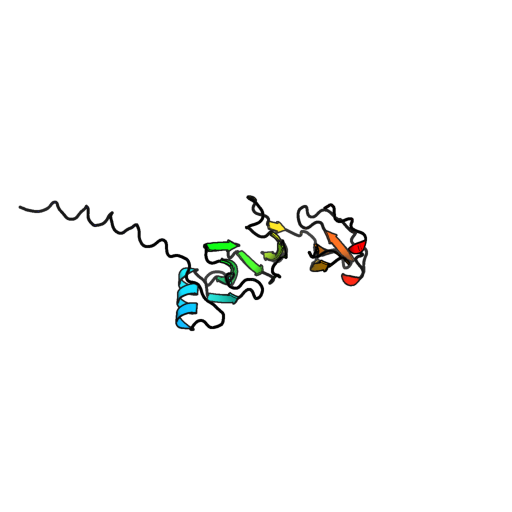 TYR A O 1
ATOM 591 N N . GLY A 1 72 ? -11.979 10.992 9.835 1.00 86.06 72 GLY A N 1
ATOM 592 C CA . GLY A 1 72 ? -12.921 9.938 9.501 1.00 86.06 72 GLY A CA 1
ATOM 593 C C . GLY A 1 72 ? -12.302 8.740 8.800 1.00 86.06 72 GLY A C 1
ATOM 594 O O . GLY A 1 72 ? -11.206 8.291 9.110 1.00 86.06 72 GLY A O 1
ATOM 595 N N . MET A 1 73 ? -13.103 8.134 7.930 1.00 88.81 73 MET A N 1
ATOM 596 C CA . MET A 1 73 ? -12.707 6.990 7.119 1.00 88.81 73 MET A CA 1
ATOM 597 C C . MET A 1 73 ? -12.055 7.506 5.839 1.00 88.81 73 MET A C 1
ATOM 599 O O . MET A 1 73 ? -12.696 8.222 5.078 1.00 88.81 73 MET A O 1
ATOM 603 N N . LEU A 1 74 ? -10.804 7.122 5.615 1.00 88.06 74 LEU A N 1
ATOM 604 C CA . LEU A 1 74 ? -10.037 7.422 4.408 1.00 88.06 74 LEU A CA 1
ATOM 605 C C . LEU A 1 74 ? -10.247 6.355 3.334 1.00 88.06 74 LEU A C 1
ATOM 607 O O . LEU A 1 74 ? -10.432 6.661 2.162 1.00 88.06 74 LEU A O 1
ATOM 611 N N . ILE A 1 75 ? -10.219 5.088 3.750 1.00 89.38 75 ILE A N 1
ATOM 612 C CA . ILE A 1 75 ? -10.399 3.919 2.888 1.00 89.38 75 ILE A CA 1
ATOM 613 C C . ILE A 1 75 ? -11.428 3.002 3.562 1.00 89.38 75 ILE A C 1
ATOM 615 O O . ILE A 1 75 ? -11.255 2.678 4.744 1.00 89.38 75 ILE A O 1
ATOM 619 N N . PRO A 1 76 ? -12.482 2.556 2.855 1.00 92.38 76 PRO A N 1
ATOM 620 C CA . PRO A 1 76 ? -13.499 1.689 3.438 1.00 92.38 76 PRO A CA 1
ATOM 621 C C . PRO A 1 76 ? -12.929 0.330 3.857 1.00 92.38 76 PRO A C 1
ATOM 623 O O . PRO A 1 76 ? -11.950 -0.152 3.290 1.00 92.38 76 PRO A O 1
ATOM 626 N N . MET A 1 77 ? -13.566 -0.309 4.845 1.00 95.25 77 MET A N 1
ATOM 627 C CA . MET A 1 77 ? -13.162 -1.620 5.377 1.00 95.25 77 MET A CA 1
ATOM 628 C C . MET A 1 77 ? -13.524 -2.785 4.436 1.00 95.25 77 MET A C 1
ATOM 630 O O . MET A 1 77 ? -14.311 -3.668 4.787 1.00 95.25 77 MET A O 1
ATOM 634 N N . GLU A 1 78 ? -12.971 -2.770 3.225 1.00 95.00 78 GLU A N 1
ATOM 635 C CA . GLU A 1 78 ? -13.276 -3.705 2.131 1.00 95.00 78 GLU A CA 1
ATOM 636 C C . GLU A 1 78 ? -12.064 -4.542 1.684 1.00 95.00 78 GLU A C 1
ATOM 638 O O . GLU A 1 78 ? -12.201 -5.451 0.860 1.00 95.00 78 GLU A O 1
ATOM 643 N N . TYR A 1 79 ? -10.889 -4.283 2.260 1.00 95.69 79 TYR A N 1
ATOM 644 C CA . TYR A 1 79 ? -9.621 -4.854 1.816 1.00 95.69 79 TYR A CA 1
ATOM 645 C C . TYR A 1 79 ? -9.198 -6.034 2.683 1.00 95.69 79 TYR A C 1
ATOM 647 O O . TYR A 1 79 ? -9.328 -6.017 3.899 1.00 95.69 79 TYR A O 1
ATOM 655 N N . ASP A 1 80 ? -8.648 -7.068 2.071 1.00 96.69 80 ASP A N 1
ATOM 656 C CA . ASP A 1 80 ? -8.096 -8.214 2.790 1.00 96.69 80 ASP A CA 1
ATOM 657 C C . ASP A 1 80 ? -6.790 -7.819 3.499 1.00 96.69 80 ASP A C 1
ATOM 659 O O . ASP A 1 80 ? -6.512 -8.279 4.604 1.00 96.69 80 ASP A O 1
ATOM 663 N N . THR A 1 81 ? -6.020 -6.911 2.888 1.00 95.19 81 THR A N 1
ATOM 664 C CA . THR A 1 81 ? -4.813 -6.289 3.454 1.00 95.19 81 THR A CA 1
ATOM 665 C C . THR A 1 81 ? -4.623 -4.882 2.890 1.00 95.19 81 THR A C 1
ATOM 667 O O . THR A 1 81 ? -4.971 -4.646 1.732 1.00 95.19 81 THR A O 1
ATOM 670 N N . ILE A 1 82 ? -3.984 -3.989 3.645 1.00 93.94 82 ILE A N 1
ATOM 671 C CA . ILE A 1 82 ? -3.473 -2.696 3.165 1.00 93.94 82 ILE A CA 1
ATOM 672 C C . ILE A 1 82 ? -2.008 -2.607 3.599 1.00 93.94 82 ILE A C 1
ATOM 674 O O . ILE A 1 82 ? -1.703 -2.856 4.764 1.00 93.94 82 ILE A O 1
ATOM 678 N N . GLN A 1 83 ? -1.094 -2.318 2.674 1.00 91.75 83 GLN A N 1
ATOM 679 C CA . GLN A 1 83 ? 0.317 -2.140 3.005 1.00 91.75 83 GLN A CA 1
ATOM 680 C C . GLN A 1 83 ? 0.533 -0.804 3.723 1.00 91.75 83 GLN A C 1
ATOM 682 O O . GLN A 1 83 ? -0.068 0.216 3.369 1.00 91.75 83 GLN A O 1
ATOM 687 N N . SER A 1 84 ? 1.434 -0.812 4.706 1.00 87.56 84 SER A N 1
ATOM 688 C CA . SER A 1 84 ? 1.977 0.426 5.261 1.00 87.56 84 SER A CA 1
ATOM 689 C C . SER A 1 84 ? 2.757 1.186 4.181 1.00 87.56 84 SER A C 1
ATOM 691 O O . SER A 1 84 ? 3.155 0.620 3.161 1.00 87.56 84 SER A O 1
ATOM 693 N N . PHE A 1 85 ? 2.967 2.473 4.401 1.00 87.69 85 PHE A N 1
ATOM 694 C CA . PHE A 1 85 ? 3.586 3.384 3.445 1.00 87.69 85 PHE A CA 1
ATOM 695 C C . PHE A 1 85 ? 4.433 4.411 4.188 1.00 87.69 85 PHE A C 1
ATOM 697 O O . PHE A 1 85 ? 4.307 4.579 5.404 1.00 87.69 85 PHE A O 1
ATOM 704 N N . ASP A 1 86 ? 5.311 5.091 3.456 1.00 86.38 86 ASP A N 1
ATOM 705 C CA . ASP A 1 86 ? 6.092 6.193 4.008 1.00 86.38 86 ASP A CA 1
ATOM 706 C C . ASP A 1 86 ? 5.416 7.563 3.815 1.00 86.38 86 ASP A C 1
ATOM 708 O O . ASP A 1 86 ? 4.419 7.688 3.107 1.00 86.38 86 ASP A O 1
ATOM 712 N N . GLN A 1 87 ? 5.978 8.596 4.451 1.00 82.56 87 GLN A N 1
ATOM 713 C CA . GLN A 1 87 ? 5.370 9.928 4.563 1.00 82.56 87 GLN A CA 1
ATOM 714 C C . GLN A 1 87 ? 5.043 10.606 3.220 1.00 82.56 87 GLN A C 1
ATOM 716 O O . GLN A 1 87 ? 4.173 11.472 3.164 1.00 82.56 87 GLN A O 1
ATOM 721 N N . PHE A 1 88 ? 5.766 10.267 2.152 1.00 84.31 88 PHE A N 1
ATOM 722 C CA . PHE A 1 88 ? 5.663 10.949 0.856 1.00 84.31 88 PHE A CA 1
ATOM 723 C C . PHE A 1 88 ? 5.255 10.004 -0.273 1.00 84.31 88 PHE A C 1
ATOM 725 O O . PHE A 1 88 ? 5.345 10.364 -1.446 1.00 84.31 88 PHE A O 1
ATOM 732 N N . GLN A 1 89 ? 4.843 8.786 0.068 1.00 88.44 89 GLN A N 1
ATOM 733 C CA . GLN A 1 89 ? 4.433 7.783 -0.894 1.00 88.44 89 GLN A CA 1
ATOM 734 C C . GLN A 1 89 ? 3.015 8.107 -1.405 1.00 88.44 89 GLN A C 1
ATOM 736 O O . GLN A 1 89 ? 2.077 8.069 -0.612 1.00 88.44 89 GLN A O 1
ATOM 741 N N . PRO A 1 90 ? 2.815 8.379 -2.710 1.00 88.31 90 PRO A N 1
ATOM 742 C CA . PRO A 1 90 ? 1.538 8.899 -3.223 1.00 88.31 90 PRO A CA 1
ATOM 743 C C . PRO A 1 90 ? 0.430 7.838 -3.362 1.00 88.31 90 PRO A C 1
ATOM 745 O O . PRO A 1 90 ? -0.738 8.152 -3.594 1.00 88.31 90 PRO A O 1
ATOM 748 N N . PHE A 1 91 ? 0.776 6.558 -3.228 1.00 91.50 91 PHE A N 1
ATOM 749 C CA . PHE A 1 91 ? -0.160 5.439 -3.296 1.00 91.50 91 PHE A CA 1
ATOM 750 C C . PHE A 1 91 ? 0.325 4.283 -2.427 1.00 91.50 91 PHE A C 1
ATOM 752 O O . PHE A 1 91 ? 1.521 4.121 -2.218 1.00 91.50 91 PHE A O 1
ATOM 759 N N . THR A 1 92 ? -0.572 3.419 -1.975 1.00 92.12 92 THR A N 1
ATOM 760 C CA . THR A 1 92 ? -0.220 2.139 -1.351 1.00 92.12 92 THR A CA 1
ATOM 761 C C . THR A 1 92 ? -0.805 0.970 -2.139 1.00 92.12 92 THR A C 1
ATOM 763 O O . THR A 1 92 ? -1.579 1.156 -3.081 1.00 92.12 92 THR A O 1
ATOM 766 N N . ILE A 1 93 ? -0.421 -0.247 -1.770 1.00 94.38 93 ILE A N 1
ATOM 767 C CA . ILE A 1 93 ? -1.008 -1.474 -2.298 1.00 94.38 93 ILE A CA 1
ATOM 768 C C . ILE A 1 93 ? -1.976 -2.048 -1.273 1.00 94.38 93 ILE A C 1
ATOM 770 O O . ILE A 1 93 ? -1.631 -2.254 -0.109 1.00 94.38 93 ILE A O 1
ATOM 774 N N . GLY A 1 94 ? -3.175 -2.382 -1.731 1.00 94.00 94 GLY A N 1
ATOM 775 C CA . GLY A 1 94 ? -4.093 -3.250 -1.007 1.00 94.00 94 GLY A CA 1
ATOM 776 C C . GLY A 1 94 ? -4.258 -4.606 -1.687 1.00 94.00 94 GLY A C 1
ATOM 777 O O . GLY A 1 94 ? -3.854 -4.811 -2.834 1.00 94.00 94 GLY A O 1
ATOM 778 N N . LYS A 1 95 ? -4.930 -5.520 -0.992 1.00 94.81 95 LYS A N 1
ATOM 779 C CA . LYS A 1 95 ? -5.585 -6.672 -1.616 1.00 94.81 95 LYS A CA 1
ATOM 780 C C . LYS A 1 95 ? -7.080 -6.568 -1.399 1.00 94.81 95 LYS A C 1
ATOM 782 O O . LYS A 1 95 ? -7.509 -6.299 -0.281 1.00 94.81 95 LYS A O 1
ATOM 787 N N . ARG A 1 96 ? -7.861 -6.772 -2.453 1.00 93.88 96 ARG A N 1
ATOM 788 C CA . ARG A 1 96 ? -9.322 -6.818 -2.402 1.00 93.88 96 ARG A CA 1
ATOM 789 C C . ARG A 1 96 ? -9.798 -8.014 -3.205 1.00 93.88 96 ARG A C 1
ATOM 791 O O . ARG A 1 96 ? -9.533 -8.099 -4.402 1.00 93.88 96 ARG A O 1
ATOM 798 N N . ASP A 1 97 ? -10.484 -8.923 -2.526 1.00 91.00 97 ASP A N 1
ATOM 799 C CA . ASP A 1 97 ? -11.078 -10.125 -3.110 1.00 91.00 97 ASP A CA 1
ATOM 800 C C . ASP A 1 97 ? -10.024 -10.953 -3.866 1.00 91.00 97 ASP A C 1
ATOM 802 O O . ASP A 1 97 ? -10.213 -11.396 -4.999 1.00 91.00 97 ASP A O 1
ATOM 806 N N . GLY A 1 98 ? -8.854 -11.099 -3.233 1.00 89.00 98 GLY A N 1
ATOM 807 C CA . GLY A 1 98 ? -7.706 -11.836 -3.770 1.00 89.00 98 GLY A CA 1
ATOM 808 C C . GLY A 1 98 ? -6.889 -11.107 -4.843 1.00 89.00 98 GLY A C 1
ATOM 809 O O . GLY A 1 98 ? -5.830 -11.606 -5.222 1.00 89.00 98 GLY A O 1
ATOM 810 N N . LYS A 1 99 ? -7.315 -9.926 -5.309 1.00 93.06 99 LYS A N 1
ATOM 811 C CA . LYS A 1 99 ? -6.600 -9.140 -6.328 1.00 93.06 99 LYS A CA 1
ATOM 812 C C . LYS A 1 99 ? -5.786 -8.009 -5.706 1.00 93.06 99 LYS A C 1
ATOM 814 O O . LYS A 1 99 ? -6.243 -7.353 -4.770 1.00 93.06 99 LYS A O 1
ATOM 819 N N . ASN A 1 100 ? -4.597 -7.748 -6.252 1.00 95.25 100 ASN A N 1
ATOM 820 C CA . ASN A 1 100 ? -3.815 -6.566 -5.890 1.00 95.25 100 ASN A CA 1
ATOM 821 C C . ASN A 1 100 ? -4.502 -5.302 -6.429 1.00 95.25 100 ASN A C 1
ATOM 823 O O . ASN A 1 100 ? -5.007 -5.287 -7.555 1.00 95.25 100 ASN A O 1
ATOM 827 N N . VAL A 1 101 ? -4.496 -4.235 -5.637 1.00 94.62 101 VAL A N 1
ATOM 828 C CA . VAL A 1 101 ? -5.041 -2.930 -6.024 1.00 94.62 101 VAL A CA 1
ATOM 829 C C . VAL A 1 101 ? -4.068 -1.822 -5.644 1.00 94.62 101 VAL A C 1
ATOM 831 O O . VAL A 1 101 ? -3.446 -1.873 -4.584 1.00 94.62 101 VAL A O 1
ATOM 834 N N . VAL A 1 102 ? -3.946 -0.818 -6.503 1.00 94.31 102 VAL A N 1
ATOM 835 C CA . VAL A 1 102 ? -3.310 0.457 -6.166 1.00 94.31 102 VAL A CA 1
ATOM 836 C C . VAL A 1 102 ? -4.360 1.315 -5.486 1.00 94.31 102 VAL A C 1
ATOM 838 O O . VAL A 1 102 ? -5.461 1.453 -6.017 1.00 94.31 102 VAL A O 1
ATOM 841 N N . ILE A 1 103 ? -4.028 1.872 -4.328 1.00 91.69 103 ILE A N 1
ATOM 842 C CA . ILE A 1 103 ? -4.870 2.824 -3.611 1.00 91.69 103 ILE A CA 1
ATOM 843 C C . ILE A 1 103 ? -4.108 4.142 -3.548 1.00 91.69 103 ILE A C 1
ATOM 845 O O . ILE A 1 103 ? -3.129 4.257 -2.811 1.00 91.69 103 ILE A O 1
ATOM 849 N N . GLN A 1 104 ? -4.529 5.118 -4.344 1.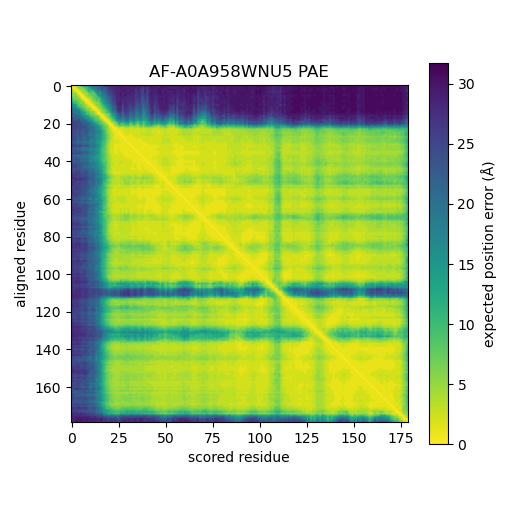00 88.69 104 GLN A N 1
ATOM 850 C CA . GLN A 1 104 ? -4.009 6.479 -4.269 1.00 88.69 104 GLN A CA 1
ATOM 851 C C . GLN A 1 104 ? -4.406 7.126 -2.941 1.00 88.69 104 GLN A C 1
ATOM 853 O O . GLN A 1 104 ? -5.483 6.859 -2.400 1.00 88.69 104 GLN A O 1
ATOM 858 N N . TRP A 1 105 ? -3.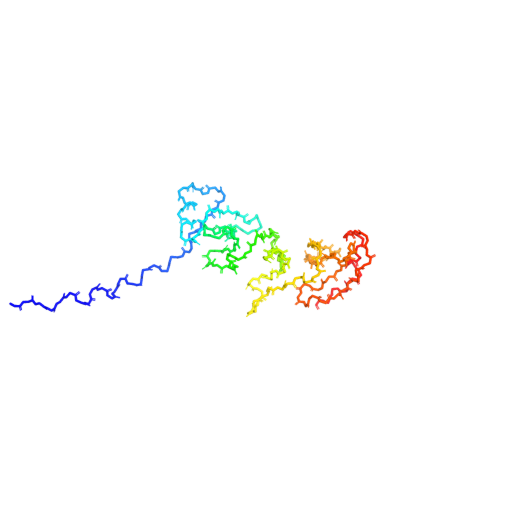539 7.993 -2.426 1.00 80.12 105 TRP A N 1
ATOM 859 C CA . TRP A 1 105 ? -3.841 8.755 -1.226 1.00 80.12 105 TRP A CA 1
ATOM 860 C C . TRP A 1 105 ? -5.056 9.680 -1.425 1.00 80.12 105 TRP A C 1
ATOM 862 O O . TRP A 1 105 ? -5.067 10.477 -2.365 1.00 80.12 105 TRP A O 1
ATOM 872 N N . PRO A 1 106 ? -6.062 9.641 -0.529 1.00 67.00 106 PRO A N 1
ATOM 873 C CA . PRO A 1 106 ? -7.278 10.450 -0.659 1.00 67.00 106 PRO A CA 1
ATOM 874 C C . PRO A 1 106 ? -7.064 11.968 -0.561 1.00 67.00 106 PRO A C 1
ATOM 876 O O . PRO A 1 106 ? -7.970 12.720 -0.904 1.00 67.00 106 PRO A O 1
ATOM 879 N N . TYR A 1 107 ? -5.899 12.440 -0.103 1.00 69.31 107 TYR A N 1
ATOM 880 C CA . TYR A 1 107 ? -5.608 13.877 -0.038 1.00 69.31 107 TYR A CA 1
ATOM 881 C C . TYR A 1 107 ? -5.123 14.468 -1.370 1.00 69.31 107 TYR A C 1
ATOM 883 O O . TYR A 1 107 ? -5.058 15.690 -1.486 1.00 69.31 107 TYR A O 1
ATOM 891 N N . ASP A 1 108 ? -4.808 13.632 -2.368 1.00 62.12 108 ASP A N 1
ATOM 892 C CA . ASP A 1 108 ? -4.146 14.075 -3.599 1.00 62.12 108 ASP A CA 1
ATOM 893 C C . ASP A 1 108 ? -5.085 14.314 -4.799 1.00 62.12 108 ASP A C 1
ATOM 895 O O . ASP A 1 108 ? -4.569 14.722 -5.834 1.00 62.12 108 ASP A O 1
ATOM 899 N N . THR A 1 109 ? -6.415 14.079 -4.738 1.00 52.34 109 THR A N 1
ATOM 900 C CA . THR A 1 109 ? -7.445 14.600 -5.699 1.00 52.34 109 THR A CA 1
ATOM 901 C C . THR A 1 109 ? -8.864 14.027 -5.487 1.00 52.34 109 THR A C 1
ATOM 903 O O . THR A 1 109 ? -9.048 12.994 -4.853 1.00 52.34 109 THR A O 1
ATOM 906 N N . GLU A 1 110 ? -9.873 14.685 -6.083 1.00 46.28 110 GLU A N 1
ATOM 907 C CA . GLU A 1 110 ? -11.330 14.412 -6.038 1.00 46.28 110 GLU A CA 1
ATOM 908 C C . GLU A 1 110 ? -11.819 13.081 -6.667 1.00 46.28 110 GLU A C 1
ATOM 910 O O . GLU A 1 110 ? -13.023 12.894 -6.845 1.00 46.28 110 GLU A O 1
ATOM 915 N N . SER A 1 111 ? -10.941 12.139 -7.023 1.00 47.50 111 SER A N 1
ATOM 916 C CA . SER A 1 111 ? -11.351 10.864 -7.637 1.00 47.50 111 SER A CA 1
ATOM 917 C C . SER A 1 111 ? -10.978 9.671 -6.769 1.00 47.50 111 SER A C 1
ATOM 919 O O . SER A 1 111 ? -9.867 9.614 -6.249 1.00 47.50 111 SER A O 1
ATOM 921 N N . GLU A 1 112 ? -11.881 8.691 -6.669 1.00 59.72 112 GLU A N 1
ATOM 922 C CA . GLU A 1 112 ? -11.641 7.382 -6.053 1.00 59.72 112 GLU A CA 1
ATOM 923 C C . GLU A 1 112 ? -10.475 6.667 -6.768 1.00 59.72 112 GLU A C 1
ATOM 925 O O . GLU A 1 112 ? -10.662 5.924 -7.730 1.00 59.72 112 GLU A O 1
ATOM 930 N N . GLY A 1 113 ? -9.238 6.926 -6.337 1.00 70.44 113 GLY A N 1
ATOM 931 C CA . GLY A 1 113 ? -8.012 6.452 -6.984 1.00 70.44 113 GLY A CA 1
ATOM 932 C C . GLY A 1 113 ? -7.678 4.989 -6.684 1.00 70.44 113 GLY A C 1
ATOM 933 O O . GLY A 1 113 ? -6.534 4.661 -6.371 1.00 70.44 113 GLY A O 1
ATOM 934 N N . ILE A 1 114 ? -8.673 4.103 -6.748 1.00 84.38 114 ILE A N 1
ATOM 935 C CA . ILE A 1 114 ? -8.493 2.658 -6.587 1.00 84.38 114 ILE A CA 1
ATOM 936 C C . ILE A 1 114 ? -8.391 2.020 -7.969 1.00 84.38 114 ILE A C 1
ATOM 938 O O . ILE A 1 114 ? -9.285 2.164 -8.802 1.00 84.38 114 ILE A O 1
ATOM 942 N N . ARG A 1 115 ? -7.315 1.272 -8.223 1.00 90.44 115 ARG A N 1
ATOM 943 C CA . ARG A 1 115 ? -7.091 0.601 -9.512 1.00 90.44 115 ARG A CA 1
ATOM 944 C C . ARG A 1 115 ? -6.745 -0.860 -9.313 1.00 90.44 115 ARG A C 1
ATOM 946 O O . ARG A 1 115 ? -5.798 -1.185 -8.605 1.00 90.44 115 ARG A O 1
ATOM 953 N N . VAL A 1 116 ? -7.500 -1.745 -9.958 1.00 91.69 116 VAL A N 1
ATOM 954 C CA . VAL A 1 116 ? -7.266 -3.192 -9.896 1.00 91.69 116 VAL A CA 1
ATOM 955 C C . VAL A 1 116 ? -6.113 -3.572 -10.820 1.00 91.69 116 VAL A C 1
ATOM 957 O O . VAL A 1 116 ? -6.133 -3.258 -12.008 1.00 91.69 116 VAL A O 1
ATOM 960 N N . LEU A 1 117 ? -5.120 -4.274 -10.280 1.00 92.19 117 LEU A N 1
ATOM 961 C CA . LEU A 1 117 ? -3.962 -4.762 -11.025 1.00 92.19 117 LEU A CA 1
ATOM 962 C C . LEU A 1 117 ? -4.281 -6.120 -11.652 1.00 92.19 117 LEU A C 1
ATOM 964 O O . LEU A 1 117 ? -3.890 -7.173 -11.149 1.00 92.19 117 LEU A O 1
ATOM 968 N N . ASP A 1 118 ? -5.048 -6.093 -12.739 1.00 90.56 118 ASP A N 1
ATOM 969 C CA . ASP A 1 118 ? -5.512 -7.314 -13.393 1.00 90.56 118 ASP A CA 1
ATOM 970 C C . ASP A 1 118 ? -4.376 -8.062 -14.114 1.00 90.56 118 ASP A C 1
ATOM 972 O O . ASP A 1 118 ? -3.534 -7.478 -14.816 1.00 90.56 118 ASP A O 1
ATOM 976 N N . GLY A 1 119 ? -4.345 -9.379 -13.899 1.00 90.00 119 GLY A N 1
ATOM 977 C CA . GLY A 1 119 ? -3.300 -10.272 -14.401 1.00 90.00 119 GLY A CA 1
ATOM 978 C C . GLY A 1 119 ? -1.898 -9.965 -13.868 1.00 90.00 119 GLY A C 1
ATOM 979 O O . GLY A 1 119 ? -0.939 -10.243 -14.577 1.00 90.00 119 GLY A O 1
ATOM 980 N N . VAL A 1 120 ? -1.774 -9.321 -12.700 1.00 94.06 120 VAL A N 1
ATOM 981 C CA . VAL A 1 120 ? -0.500 -9.082 -12.001 1.00 94.06 120 VAL A CA 1
ATOM 982 C C . VAL A 1 120 ? -0.347 -10.067 -10.846 1.00 94.06 120 VAL A C 1
ATOM 984 O O . VAL A 1 120 ? -1.187 -10.098 -9.945 1.00 94.06 120 VAL A O 1
ATOM 987 N N . ASP A 1 121 ? 0.758 -10.811 -10.840 1.00 92.69 121 ASP A N 1
ATOM 988 C CA . ASP A 1 121 ? 1.017 -11.863 -9.850 1.00 92.69 121 ASP A CA 1
ATOM 989 C C . ASP A 1 121 ? 1.598 -11.275 -8.554 1.00 92.69 121 ASP A C 1
ATOM 991 O O . ASP A 1 121 ? 1.114 -11.547 -7.454 1.00 92.69 121 ASP A O 1
ATOM 995 N N . ASN A 1 122 ? 2.608 -10.407 -8.684 1.00 94.81 122 ASN A N 1
ATOM 996 C CA . ASN A 1 122 ? 3.311 -9.772 -7.569 1.00 94.81 122 ASN A CA 1
ATOM 997 C C . ASN A 1 122 ? 3.472 -8.271 -7.796 1.00 94.81 122 ASN A C 1
ATOM 999 O O . ASN A 1 122 ? 3.526 -7.799 -8.931 1.00 94.81 122 ASN A O 1
ATOM 1003 N N . VAL A 1 123 ? 3.570 -7.523 -6.697 1.00 95.75 123 VAL A N 1
ATOM 1004 C CA . VAL A 1 123 ? 3.678 -6.061 -6.700 1.00 95.75 123 VAL A CA 1
ATOM 1005 C C . VAL A 1 123 ? 4.657 -5.589 -5.639 1.00 95.75 123 VAL A C 1
ATOM 1007 O O . VAL A 1 123 ? 4.734 -6.152 -4.546 1.00 95.75 123 VAL A O 1
ATOM 1010 N N . HIS A 1 124 ? 5.389 -4.534 -5.961 1.00 93.38 124 HIS A N 1
ATOM 1011 C CA . HIS A 1 124 ? 6.361 -3.900 -5.093 1.00 93.38 124 HIS A CA 1
ATOM 1012 C C . HIS A 1 124 ? 6.402 -2.397 -5.379 1.00 93.38 124 HIS A C 1
ATOM 1014 O O . HIS A 1 124 ? 6.415 -1.973 -6.534 1.00 93.38 124 HIS A O 1
ATOM 1020 N N . ILE A 1 125 ? 6.446 -1.586 -4.324 1.00 94.25 125 ILE A N 1
ATOM 1021 C CA . ILE A 1 125 ? 6.657 -0.144 -4.447 1.00 94.25 125 ILE A CA 1
ATOM 1022 C C . ILE A 1 125 ? 8.141 0.125 -4.250 1.00 94.25 125 ILE A C 1
ATOM 1024 O O . ILE A 1 125 ? 8.674 -0.071 -3.159 1.00 94.25 125 ILE A O 1
ATOM 1028 N N . ARG A 1 126 ? 8.806 0.597 -5.305 1.00 93.62 126 ARG A N 1
ATOM 1029 C CA . ARG A 1 126 ? 10.215 0.980 -5.241 1.00 93.62 126 ARG A CA 1
ATOM 1030 C C . ARG A 1 126 ? 10.343 2.479 -5.035 1.00 93.62 126 ARG A C 1
ATOM 1032 O O . ARG A 1 126 ? 9.979 3.262 -5.910 1.00 93.62 126 ARG A O 1
ATOM 1039 N N . LYS A 1 127 ? 10.937 2.863 -3.907 1.00 92.19 127 LYS A N 1
ATOM 1040 C CA . LYS A 1 127 ? 11.391 4.231 -3.655 1.00 92.19 127 LYS A CA 1
ATOM 1041 C C . LYS A 1 127 ? 12.720 4.479 -4.365 1.00 92.19 127 LYS A C 1
ATOM 1043 O O . LYS A 1 127 ? 13.660 3.700 -4.220 1.00 92.19 127 LYS A O 1
ATOM 1048 N N . TYR A 1 128 ? 12.814 5.583 -5.089 1.00 89.56 128 TYR A N 1
ATOM 1049 C CA . TYR A 1 128 ? 14.011 5.998 -5.808 1.00 89.56 128 TYR A CA 1
ATOM 1050 C C . TYR A 1 128 ? 14.354 7.442 -5.474 1.00 89.56 128 TYR A C 1
ATOM 1052 O O . TYR A 1 128 ? 13.506 8.327 -5.550 1.00 89.56 128 TYR A O 1
ATOM 1060 N N . LYS A 1 129 ? 15.613 7.692 -5.121 1.00 86.00 129 LYS A N 1
ATOM 1061 C CA . LYS A 1 129 ? 16.115 9.037 -4.846 1.00 86.00 129 LYS A CA 1
ATOM 1062 C C . LYS A 1 129 ? 17.261 9.338 -5.798 1.00 86.00 129 LYS A C 1
ATOM 1064 O O . LYS A 1 129 ? 18.351 8.792 -5.641 1.00 86.00 129 LYS A O 1
ATOM 1069 N N . SER A 1 130 ? 17.006 10.204 -6.776 1.00 79.50 130 SER A N 1
ATOM 1070 C CA . SER A 1 130 ? 18.049 10.647 -7.699 1.00 79.50 130 SER A CA 1
ATOM 1071 C C . SER A 1 130 ? 19.069 11.532 -6.982 1.00 79.50 130 SER A C 1
ATOM 1073 O O . SER A 1 130 ? 18.743 12.282 -6.053 1.00 79.50 130 SER A O 1
ATOM 1075 N N . ARG A 1 131 ? 20.330 11.458 -7.412 1.00 79.00 131 ARG A N 1
ATOM 1076 C CA . ARG A 1 131 ? 21.409 12.261 -6.836 1.00 79.00 131 ARG A CA 1
ATOM 1077 C C . ARG A 1 131 ? 21.142 13.744 -7.103 1.00 79.00 131 ARG A C 1
ATOM 1079 O O . ARG A 1 131 ? 21.041 14.162 -8.247 1.00 79.00 131 ARG A O 1
ATOM 1086 N N . GLY A 1 132 ? 21.074 14.537 -6.035 1.00 76.69 132 GLY A N 1
ATOM 1087 C CA . GLY A 1 132 ? 20.833 15.983 -6.116 1.00 76.69 132 GLY A CA 1
ATOM 1088 C C . GLY A 1 132 ? 19.359 16.397 -6.090 1.00 76.69 132 GLY A C 1
ATOM 1089 O O . GLY A 1 132 ? 19.089 17.592 -6.072 1.00 76.69 132 GLY A O 1
ATOM 1090 N N . ILE A 1 133 ? 18.417 15.448 -6.018 1.00 77.00 133 ILE A N 1
ATOM 1091 C CA . ILE A 1 133 ? 16.989 15.734 -5.821 1.00 77.00 133 ILE A CA 1
ATOM 1092 C C . ILE A 1 133 ? 16.620 15.482 -4.352 1.00 77.00 133 ILE A C 1
ATOM 1094 O O . ILE A 1 133 ? 17.005 14.475 -3.750 1.00 77.00 133 ILE A O 1
ATOM 1098 N N . SER A 1 134 ? 15.911 16.435 -3.742 1.00 76.69 134 SER A N 1
ATOM 1099 C CA . SER A 1 134 ? 15.496 16.358 -2.336 1.00 76.69 134 SER A CA 1
ATOM 1100 C C . SER A 1 134 ? 14.352 15.364 -2.120 1.00 76.69 134 SER A C 1
ATOM 1102 O O . SER A 1 134 ? 14.352 14.650 -1.113 1.00 76.69 134 SER A O 1
ATOM 1104 N N . SER A 1 135 ? 13.423 15.281 -3.073 1.00 80.38 135 SER A N 1
ATOM 1105 C CA . SER A 1 135 ? 12.291 14.356 -3.082 1.00 80.38 135 SER A CA 1
ATOM 1106 C C . SER A 1 135 ? 12.661 12.975 -3.632 1.00 80.38 135 SER A C 1
ATOM 1108 O O . SER A 1 135 ? 13.628 12.802 -4.377 1.00 80.38 135 SER A O 1
ATOM 1110 N N . ALA A 1 136 ? 11.885 11.971 -3.226 1.00 86.44 136 ALA A N 1
ATOM 1111 C CA . ALA A 1 136 ? 11.945 10.629 -3.786 1.00 86.44 136 ALA A CA 1
ATOM 1112 C C . ALA A 1 136 ? 10.777 10.412 -4.755 1.00 86.44 136 ALA A C 1
ATOM 1114 O O . ALA A 1 136 ? 9.692 10.958 -4.561 1.00 86.44 136 ALA A O 1
ATOM 1115 N N . SER A 1 137 ? 11.005 9.585 -5.768 1.00 89.25 137 SER A N 1
ATOM 1116 C CA . SER A 1 137 ? 9.978 9.057 -6.662 1.00 89.25 137 SER A CA 1
ATOM 1117 C C . SER A 1 137 ? 9.592 7.645 -6.231 1.00 89.25 137 SER A C 1
ATOM 1119 O O . SER A 1 137 ? 10.417 6.910 -5.684 1.00 89.25 137 SER A O 1
ATOM 1121 N N . TYR A 1 138 ? 8.349 7.256 -6.503 1.00 92.00 138 TYR A N 1
ATOM 1122 C CA . TYR A 1 138 ? 7.815 5.938 -6.166 1.00 92.00 138 TYR A CA 1
ATOM 1123 C C . TYR A 1 138 ? 7.320 5.254 -7.431 1.00 92.00 138 TYR A C 1
ATOM 1125 O O . TYR A 1 138 ? 6.511 5.812 -8.172 1.00 92.00 138 TYR A O 1
ATOM 1133 N N . PHE A 1 139 ? 7.815 4.046 -7.669 1.00 94.88 139 PHE A N 1
ATOM 1134 C CA . PHE A 1 139 ? 7.527 3.265 -8.864 1.00 94.88 139 PHE A CA 1
ATOM 1135 C C . PHE A 1 139 ? 6.749 2.004 -8.508 1.00 94.88 139 PHE A C 1
ATOM 1137 O O . PHE A 1 139 ? 7.085 1.315 -7.541 1.00 94.88 139 PHE A O 1
ATOM 1144 N N . LEU A 1 140 ? 5.731 1.689 -9.311 1.00 96.56 140 LEU A N 1
ATOM 1145 C CA . LEU A 1 140 ? 4.980 0.445 -9.206 1.00 96.56 140 LEU A CA 1
ATOM 1146 C C . LEU A 1 140 ? 5.675 -0.640 -10.028 1.00 96.56 140 LEU A C 1
ATOM 1148 O O . LEU A 1 140 ? 5.518 -0.731 -11.247 1.00 96.56 140 LEU A O 1
ATOM 1152 N N . ILE A 1 141 ? 6.444 -1.468 -9.335 1.00 97.81 141 ILE A N 1
ATOM 1153 C CA . ILE A 1 141 ? 7.112 -2.634 -9.896 1.00 97.81 141 ILE A CA 1
ATOM 1154 C C . ILE A 1 141 ? 6.164 -3.820 -9.766 1.00 97.81 141 ILE A C 1
ATOM 1156 O O . ILE A 1 141 ? 5.650 -4.100 -8.685 1.00 97.81 141 ILE A O 1
ATOM 1160 N N . ALA A 1 142 ? 5.897 -4.503 -10.869 1.00 97.75 142 ALA A N 1
ATOM 1161 C CA . ALA A 1 142 ? 4.911 -5.575 -10.918 1.00 97.75 142 ALA A CA 1
ATOM 1162 C C . ALA A 1 142 ? 5.463 -6.769 -11.691 1.00 97.75 142 ALA A C 1
ATOM 1164 O O . ALA A 1 142 ? 6.331 -6.593 -12.550 1.00 97.75 142 ALA A O 1
ATOM 1165 N N . SER A 1 143 ? 4.932 -7.963 -11.427 1.00 97.69 143 SER A N 1
ATOM 1166 C CA . SER A 1 143 ? 5.217 -9.153 -12.227 1.00 97.69 143 SER A CA 1
ATOM 1167 C C . SER A 1 143 ? 3.988 -9.654 -12.980 1.00 97.69 143 SER A C 1
ATOM 1169 O O . SER A 1 143 ? 2.878 -9.640 -12.445 1.00 97.69 143 SER A O 1
ATOM 1171 N N . LYS A 1 144 ? 4.203 -10.142 -14.201 1.00 96.56 144 LYS A N 1
ATOM 1172 C CA . LYS A 1 144 ? 3.239 -10.915 -14.991 1.00 96.56 144 LYS A CA 1
ATOM 1173 C C . LYS A 1 144 ? 3.962 -12.097 -15.614 1.00 96.56 144 LYS A C 1
ATOM 1175 O O . LYS A 1 144 ? 4.989 -11.887 -16.259 1.00 96.56 144 LYS A O 1
ATOM 1180 N N . ASN A 1 145 ? 3.422 -13.304 -15.463 1.00 95.50 145 ASN A N 1
ATOM 1181 C CA . ASN A 1 145 ? 4.017 -14.527 -16.016 1.00 95.50 145 ASN A CA 1
ATOM 1182 C C . ASN A 1 145 ? 5.497 -14.661 -15.617 1.00 95.50 145 ASN A C 1
ATOM 1184 O O . ASN A 1 145 ? 6.366 -14.825 -16.471 1.00 95.50 145 ASN A O 1
ATOM 1188 N N . GLU A 1 146 ? 5.781 -14.488 -14.323 1.00 96.31 146 GLU A N 1
ATOM 1189 C CA . GLU A 1 146 ? 7.128 -14.581 -13.727 1.00 96.31 146 GLU A CA 1
ATOM 1190 C C . GLU A 1 146 ? 8.143 -13.517 -14.188 1.00 96.31 146 GLU A C 1
ATOM 1192 O O . GLU A 1 146 ? 9.261 -13.475 -13.678 1.00 96.31 146 GLU A O 1
ATOM 1197 N N . LYS A 1 147 ? 7.764 -12.606 -15.091 1.00 98.31 147 LYS A N 1
ATOM 1198 C CA . LYS A 1 147 ? 8.608 -11.490 -15.525 1.00 98.31 147 LYS A CA 1
ATOM 1199 C C . LYS A 1 147 ? 8.193 -10.193 -14.862 1.00 98.31 147 LYS A C 1
ATOM 1201 O O . LYS A 1 147 ? 7.009 -9.928 -14.683 1.00 98.31 147 LYS A O 1
ATOM 1206 N N . TRP A 1 148 ? 9.172 -9.364 -14.537 1.00 98.56 148 TRP A N 1
ATOM 1207 C CA . TRP A 1 148 ? 9.011 -8.082 -13.866 1.00 98.56 148 TRP A CA 1
ATOM 1208 C C . TRP A 1 148 ? 9.094 -6.921 -14.848 1.00 98.56 148 TRP A C 1
ATOM 1210 O O . TRP A 1 148 ? 9.843 -6.974 -15.824 1.00 98.56 148 TRP A O 1
ATOM 1220 N N . GLY A 1 149 ? 8.324 -5.874 -14.569 1.00 98.12 149 GLY A N 1
ATOM 1221 C CA . GLY A 1 149 ? 8.289 -4.612 -15.303 1.00 98.12 149 GLY A CA 1
ATOM 1222 C C . GLY A 1 149 ? 7.874 -3.457 -14.389 1.00 98.12 149 GLY A C 1
ATOM 1223 O O . GLY A 1 149 ? 7.722 -3.627 -13.176 1.00 98.12 149 GLY A O 1
ATOM 1224 N N . CYS A 1 150 ? 7.678 -2.276 -14.971 1.00 97.62 150 CYS A N 1
ATOM 1225 C CA . CYS A 1 150 ? 7.198 -1.091 -14.259 1.00 97.62 150 CYS A CA 1
ATOM 1226 C C . CYS A 1 150 ? 5.902 -0.602 -14.897 1.00 97.62 150 CYS A C 1
ATOM 1228 O O . CYS A 1 150 ? 5.840 -0.401 -16.112 1.00 97.62 150 CYS A O 1
ATOM 1230 N N . LEU A 1 151 ? 4.891 -0.371 -14.069 1.00 96.50 151 LEU A N 1
ATOM 1231 C CA . LEU A 1 151 ? 3.644 0.264 -14.469 1.00 96.50 151 LEU A CA 1
ATOM 1232 C C . LEU A 1 151 ? 3.620 1.712 -13.985 1.00 96.50 151 LEU A C 1
ATOM 1234 O O . LEU A 1 151 ? 4.167 2.047 -12.933 1.00 96.50 151 LEU A O 1
ATOM 1238 N N . ASP A 1 152 ? 2.943 2.564 -14.738 1.00 93.62 152 ASP A N 1
ATOM 1239 C CA . ASP A 1 152 ? 2.489 3.854 -14.249 1.00 93.62 152 ASP A CA 1
ATOM 1240 C C . ASP A 1 152 ? 1.362 3.600 -13.241 1.00 93.62 152 ASP A C 1
ATOM 1242 O O . ASP A 1 152 ? 0.340 3.013 -13.584 1.00 93.62 152 ASP A O 1
ATOM 1246 N N . TRP A 1 153 ? 1.528 3.992 -11.980 1.00 91.88 153 TRP A N 1
ATOM 1247 C CA . TRP A 1 153 ? 0.540 3.684 -10.938 1.00 91.88 153 TRP A CA 1
ATOM 1248 C C . TRP A 1 153 ? -0.771 4.475 -11.097 1.00 91.88 153 TRP A C 1
ATOM 1250 O O . TRP A 1 153 ? -1.798 4.067 -10.553 1.00 91.88 153 TRP A O 1
ATOM 1260 N N . THR A 1 154 ? -0.761 5.565 -11.874 1.00 89.12 154 THR A N 1
ATOM 1261 C CA . THR A 1 154 ? -1.933 6.413 -12.135 1.00 89.12 154 THR A CA 1
ATOM 1262 C C . THR A 1 154 ? -2.763 5.927 -13.317 1.00 89.12 154 THR A C 1
ATOM 1264 O O . THR A 1 154 ? -3.965 6.142 -13.336 1.00 89.12 154 THR A O 1
ATOM 1267 N N . THR A 1 155 ? -2.167 5.275 -14.312 1.00 91.19 155 THR A N 1
ATOM 1268 C CA . THR A 1 155 ? -2.868 4.831 -15.535 1.00 91.19 155 THR A CA 1
ATOM 1269 C C . THR A 1 155 ? -2.824 3.322 -15.734 1.00 91.19 155 THR A C 1
ATOM 1271 O O . THR A 1 155 ? -3.582 2.791 -16.538 1.00 91.19 155 THR A O 1
ATOM 1274 N N . LEU A 1 156 ? -1.952 2.628 -15.002 1.00 93.00 156 LEU A N 1
ATOM 1275 C CA . LEU A 1 156 ? -1.563 1.228 -15.196 1.00 93.00 156 LEU A CA 1
ATOM 1276 C C . LEU A 1 156 ? -0.938 0.929 -16.567 1.00 93.00 156 LEU A C 1
ATOM 1278 O O . LEU A 1 156 ? -0.823 -0.233 -16.958 1.00 93.00 156 LEU A O 1
ATOM 1282 N N . SER A 1 157 ? -0.494 1.963 -17.285 1.00 94.44 157 SER A N 1
ATOM 1283 C CA . SER A 1 157 ? 0.248 1.810 -18.537 1.00 94.44 157 SER A CA 1
ATOM 1284 C C . SER A 1 157 ? 1.625 1.203 -18.272 1.00 94.44 157 SER A C 1
ATOM 1286 O O . SER A 1 157 ? 2.258 1.497 -17.260 1.00 94.44 157 SER A O 1
ATOM 1288 N N . VAL A 1 158 ? 2.120 0.374 -19.190 1.00 96.38 158 VAL A N 1
ATOM 1289 C CA . VAL A 1 158 ? 3.468 -0.200 -19.087 1.00 96.38 158 VAL A CA 1
ATOM 1290 C C . VAL A 1 158 ? 4.507 0.886 -19.372 1.00 96.38 158 VAL A C 1
ATOM 1292 O O . VAL A 1 158 ? 4.580 1.385 -20.491 1.00 96.38 158 VAL A O 1
ATOM 1295 N N . LEU A 1 159 ? 5.316 1.233 -18.368 1.00 96.19 159 LEU A N 1
ATOM 1296 C CA . LEU A 1 159 ? 6.472 2.128 -18.507 1.00 96.19 159 LEU A CA 1
ATOM 1297 C C . LEU A 1 159 ? 7.729 1.346 -18.886 1.00 96.19 159 LEU A C 1
ATOM 1299 O O . LEU A 1 159 ? 8.503 1.776 -19.735 1.00 96.19 159 LEU A O 1
ATOM 1303 N N . ILE A 1 160 ? 7.911 0.181 -18.260 1.00 97.00 160 ILE A N 1
ATOM 1304 C CA . ILE A 1 160 ? 8.992 -0.757 -18.560 1.00 97.00 160 ILE A CA 1
ATOM 1305 C C . ILE A 1 160 ? 8.373 -2.143 -18.794 1.00 97.00 160 ILE A C 1
ATOM 1307 O O . ILE A 1 160 ? 7.663 -2.626 -17.906 1.00 97.00 160 ILE A O 1
ATOM 1311 N N . PRO A 1 161 ? 8.634 -2.798 -19.944 1.00 97.75 161 PRO A N 1
ATOM 1312 C CA . PRO A 1 161 ? 8.087 -4.115 -20.267 1.00 97.75 161 PRO A CA 1
ATOM 1313 C C . PRO A 1 161 ? 8.391 -5.202 -19.230 1.00 97.75 161 PRO A C 1
ATOM 1315 O O . PRO A 1 161 ? 9.441 -5.194 -18.589 1.00 97.75 161 PRO A O 1
ATOM 1318 N N . PHE A 1 162 ? 7.484 -6.178 -19.126 1.00 98.19 162 PHE A N 1
ATOM 1319 C CA . PHE A 1 162 ? 7.649 -7.371 -18.293 1.00 98.19 162 PHE A CA 1
ATOM 1320 C C . PHE A 1 162 ? 8.643 -8.345 -18.934 1.00 98.19 162 PHE A C 1
ATOM 1322 O O . PHE A 1 162 ? 8.250 -9.269 -19.643 1.00 98.19 162 PHE A O 1
ATOM 1329 N N . GLN A 1 163 ? 9.936 -8.120 -18.715 1.00 98.25 163 GLN A N 1
ATOM 1330 C CA . GLN A 1 163 ? 11.009 -8.922 -19.321 1.00 98.25 163 GLN A CA 1
ATOM 1331 C C . GLN A 1 163 ? 12.150 -9.273 -18.359 1.00 98.25 163 GLN A C 1
ATOM 1333 O O . GLN A 1 163 ? 13.052 -10.019 -18.733 1.00 98.25 163 GLN A O 1
ATOM 1338 N N . TYR A 1 164 ? 12.108 -8.761 -17.129 1.00 98.31 164 TYR A N 1
ATOM 1339 C CA . TYR A 1 164 ? 13.163 -8.939 -16.133 1.00 98.31 164 TYR A CA 1
ATOM 1340 C C . TYR A 1 164 ? 12.864 -10.126 -15.215 1.00 98.31 164 TYR A C 1
ATOM 1342 O O . TYR A 1 164 ? 11.705 -10.388 -14.908 1.00 98.31 164 TYR A O 1
ATOM 1350 N N . ASP A 1 165 ? 13.886 -10.848 -14.763 1.00 98.06 165 ASP A N 1
ATOM 1351 C CA . ASP A 1 165 ? 13.708 -12.047 -13.927 1.00 98.06 165 ASP A CA 1
ATOM 1352 C C . ASP A 1 165 ? 13.468 -11.708 -12.454 1.00 98.06 165 ASP A C 1
ATOM 1354 O O . ASP A 1 165 ? 12.937 -12.511 -11.689 1.00 98.06 165 ASP A O 1
ATOM 1358 N N . SER A 1 166 ? 13.845 -10.501 -12.039 1.00 97.31 166 SER A N 1
ATOM 1359 C CA . SER A 1 166 ? 13.659 -10.023 -10.675 1.00 97.31 166 SER A CA 1
ATOM 1360 C C . SER A 1 166 ? 13.244 -8.551 -10.670 1.00 97.31 166 SER A C 1
ATOM 1362 O O . SER A 1 166 ? 13.532 -7.823 -11.628 1.00 97.31 166 SER A O 1
ATOM 1364 N N . PRO A 1 167 ? 12.594 -8.066 -9.595 1.00 96.75 167 PRO A N 1
ATOM 1365 C CA . PRO A 1 167 ? 12.214 -6.663 -9.519 1.00 96.75 167 PRO A CA 1
ATOM 1366 C C . PRO A 1 167 ? 13.450 -5.761 -9.613 1.00 96.75 167 PRO A C 1
ATOM 1368 O O . PRO A 1 167 ? 13.394 -4.697 -10.228 1.00 96.75 167 PRO A O 1
ATOM 1371 N N . ASP A 1 168 ? 14.576 -6.137 -9.002 1.00 95.44 168 ASP A N 1
ATOM 1372 C CA . ASP A 1 168 ? 15.803 -5.321 -8.906 1.00 95.44 168 ASP A CA 1
ATOM 1373 C C . ASP A 1 168 ? 16.489 -5.068 -10.244 1.00 95.44 168 ASP A C 1
ATOM 1375 O O . ASP A 1 168 ? 17.188 -4.070 -10.394 1.00 95.44 168 ASP A O 1
ATOM 1379 N N . GLN A 1 169 ? 16.225 -5.910 -11.239 1.00 96.81 169 GLN A N 1
ATOM 1380 C CA . GLN A 1 169 ? 16.721 -5.718 -12.597 1.00 96.81 169 GLN A CA 1
ATOM 1381 C C . GLN A 1 169 ? 15.925 -4.673 -13.396 1.00 96.81 169 GLN A C 1
ATOM 1383 O O . GLN A 1 169 ? 16.396 -4.249 -14.448 1.00 96.81 169 GLN A O 1
ATOM 1388 N N . VAL A 1 170 ? 14.739 -4.253 -12.933 1.00 97.06 170 VAL A N 1
ATOM 1389 C CA . VAL A 1 170 ? 13.904 -3.265 -13.638 1.00 97.06 170 VAL A CA 1
ATOM 1390 C C . VAL A 1 170 ? 14.588 -1.880 -13.608 1.00 97.06 170 VAL A C 1
ATOM 1392 O O . VAL A 1 170 ? 14.692 -1.293 -12.523 1.00 97.06 170 VAL A O 1
ATOM 1395 N N . PRO A 1 171 ? 15.022 -1.325 -14.763 1.00 95.12 171 PRO A N 1
ATOM 1396 C CA . PRO A 1 171 ? 15.871 -0.131 -14.848 1.00 95.12 171 PRO A CA 1
ATOM 1397 C C . PRO A 1 171 ? 15.060 1.163 -14.715 1.00 95.12 171 PRO A C 1
ATOM 1399 O O . PRO A 1 171 ? 14.846 1.905 -15.673 1.00 95.12 171 PRO A O 1
ATOM 1402 N N . ILE A 1 172 ? 14.548 1.430 -13.517 1.00 91.81 172 ILE A N 1
ATOM 1403 C CA . ILE A 1 172 ? 13.711 2.609 -13.235 1.00 91.81 172 ILE A CA 1
ATOM 1404 C C . ILE A 1 172 ? 14.425 3.954 -13.436 1.00 91.81 172 ILE A C 1
ATOM 1406 O O . ILE A 1 172 ? 13.770 4.970 -13.634 1.00 91.81 172 ILE A O 1
ATOM 1410 N N . ASP A 1 173 ? 15.754 3.967 -13.411 1.00 87.38 173 ASP A N 1
ATOM 1411 C CA . ASP A 1 173 ? 16.599 5.127 -13.701 1.00 87.38 173 ASP A CA 1
ATOM 1412 C C . ASP A 1 173 ? 16.525 5.567 -15.172 1.00 87.38 173 ASP A C 1
ATOM 1414 O O . ASP A 1 173 ? 16.814 6.721 -15.483 1.00 87.38 173 ASP A O 1
ATOM 1418 N N . SER A 1 174 ? 16.083 4.678 -16.067 1.00 84.50 174 SER A N 1
ATOM 1419 C CA . SER A 1 174 ? 15.810 5.007 -17.472 1.00 84.50 174 SER A CA 1
ATOM 1420 C C . SER A 1 174 ? 14.507 5.789 -17.686 1.00 84.50 174 SER A C 1
ATOM 1422 O O . SER A 1 174 ? 14.306 6.363 -18.758 1.00 84.50 174 SER A O 1
ATOM 1424 N N . ILE A 1 175 ? 13.615 5.833 -16.689 1.00 85.50 175 ILE A N 1
ATOM 1425 C CA . ILE A 1 175 ? 12.351 6.566 -16.787 1.00 85.50 175 ILE A CA 1
ATOM 1426 C C . ILE A 1 175 ? 12.651 8.053 -16.599 1.00 85.50 175 ILE A C 1
ATOM 1428 O O . ILE A 1 175 ? 13.041 8.491 -15.516 1.00 85.50 175 ILE A O 1
ATOM 1432 N N . SER A 1 176 ? 12.437 8.852 -17.648 1.00 70.19 176 SER A N 1
ATOM 1433 C CA . SER A 1 176 ? 12.496 10.304 -17.523 1.00 70.19 176 SER A CA 1
ATOM 1434 C C . SER A 1 176 ? 11.366 10.773 -16.609 1.00 70.19 176 SER A C 1
ATOM 1436 O O . SER A 1 176 ? 10.184 10.702 -16.949 1.00 70.19 176 SER A O 1
ATOM 1438 N N . LEU A 1 177 ? 11.734 11.243 -15.418 1.00 64.31 177 LEU A N 1
ATOM 1439 C CA . LEU A 1 177 ? 10.808 11.927 -14.529 1.00 64.31 177 LEU A CA 1
ATOM 1440 C C . LEU A 1 177 ? 10.376 13.208 -15.249 1.00 64.31 177 LEU A C 1
ATOM 1442 O O . LEU A 1 177 ? 11.148 14.161 -15.343 1.00 64.31 177 LEU A O 1
ATOM 1446 N N . ARG A 1 178 ? 9.170 13.218 -15.828 1.00 48.09 178 ARG A N 1
ATOM 1447 C CA . ARG A 1 178 ? 8.555 14.475 -16.257 1.00 48.09 178 ARG A CA 1
ATOM 1448 C C . ARG A 1 178 ? 8.279 15.263 -14.978 1.00 48.09 178 ARG A C 1
ATOM 1450 O O . ARG A 1 178 ? 7.430 14.857 -14.190 1.00 48.09 178 ARG A O 1
ATOM 1457 N N . HIS A 1 179 ? 9.094 16.289 -14.750 1.00 40.38 179 HIS A N 1
ATOM 1458 C CA . HIS A 1 179 ? 8.885 17.290 -13.712 1.00 40.38 179 HIS A CA 1
ATOM 1459 C C . HIS A 1 179 ? 7.667 18.150 -14.037 1.00 40.38 179 HIS A C 1
ATOM 1461 O O . HIS A 1 179 ? 7.471 18.444 -15.241 1.00 40.38 179 HIS A O 1
#

Radius of gyration: 21.98 Å; Cα contacts (8 Å, |Δi|>4): 316; chains: 1; bounding box: 78×36×52 Å

pLDDT: mean 83.74, std 18.96, range [31.92, 98.56]

Mean predicted aligned error: 8.85 Å

Secondary structure (DSSP, 8-state):
-----STTSSSTT------------TTS-HHHHHHHHHHHTEEEEEE-SS-TT-EEEEETTT--EEEE-SSSEEEEEEESEE----TT-SEEEEEETTEEEEEE-TTS-SS--EEE-TT--EEEEEEE--TT-SSPEEEEEEEETTEEEEE-TTT--EEEEEEESSGGGS-GGGS----

Solvent-accessible surface area (backbone atoms only — not comparable to full-atom values): 10912 Å² total; per-residue (Å²): 142,88,87,85,87,73,85,74,71,73,72,76,65,74,81,64,62,90,67,72,44,82,83,66,54,99,82,52,51,72,68,55,53,54,51,48,27,59,76,71,51,28,70,46,75,47,75,38,89,55,38,77,60,33,34,37,34,25,27,59,85,75,65,14,26,20,32,30,43,51,90,44,78,72,38,71,58,67,18,72,40,69,54,84,61,58,82,80,57,68,52,37,49,33,28,43,91,90,36,45,26,41,36,44,48,75,89,79,53,103,60,88,49,67,43,76,44,79,83,45,80,47,78,45,80,46,80,43,68,56,92,93,50,94,65,66,48,78,40,39,34,35,23,40,94,77,14,16,22,30,34,37,80,90,77,65,45,77,76,38,72,63,74,25,86,41,70,88,68,49,68,66,86,74,57,80,79,83,125

Sequence (179 aa):
MIRWLIILLAIGLLWGRVAYGQYITPQSSQKEIKTFLKNKGGDKVDFCEAHKDVYFVQSKKTGKWGMFDWYGMLIPMEYDTIQSFDQFQPFTIGKRDGKNVVIQWPYDTESEGIRVLDGVDNVHIRKYKSRGISSASYFLIASKNEKWGCLDWTTLSVLIPFQYDSPDQVPIDSISLRH

Foldseek 3Di:
DDDPDDPPPVVVCVVPDPPQQQQDAPPDDPVSQVVNCVVQQFDDWDAQPQDRQKIWGQHPVPRAIFIAGSNGTFGDRQFNAWDHDHNPAQWTWTHGPNWIWIAGGSVPDDDRLIGTPPQWDDWDWDWADDPPDPDIDIWIWTAHPQFIFTADSRPRHTPGDRHHNDSVPHPCVPDPDPD